Protein AF-A0A964QH75-F1 (afdb_monomer_lite)

Radius of gyration: 35.13 Å; chains: 1; bounding box: 47×65×124 Å

pLDDT: mean 84.91, std 12.86, range [45.44, 97.94]

Sequence (244 aa):
MRTILLKIHLYTGLLCSSYLILFGISSLNFNHHFGKAATLKNERQRSLNALPALTDDQRLAEALRDTLGLVGWTLTWETHRSETADSLYFHFAVARPGKEYQVTVQSPKPLRTAPDDQASPPPAPPRKSEARADEKKAPPKETPKIVLPPLREPVHLVQVEETNTGLWPIIGALHGFSGNMPRAGFMRFWAIYTEVCVWVVFFSMVSGVYLWTAKTSERLVGLILLAAGAGGGVLFMLYIWIWG

Structure (mmCIF, N/CA/C/O backbone):
data_AF-A0A964QH75-F1
#
_entry.id   AF-A0A964QH75-F1
#
loop_
_atom_site.group_PDB
_atom_site.id
_atom_site.type_symbol
_atom_site.label_atom_id
_atom_site.label_alt_id
_atom_site.label_comp_id
_atom_site.label_asym_id
_atom_site.label_entity_id
_atom_site.label_seq_id
_atom_site.pdbx_PDB_ins_code
_atom_site.Cartn_x
_atom_site.Cartn_y
_atom_site.Cartn_z
_atom_site.occupancy
_atom_site.B_iso_or_equiv
_atom_site.auth_seq_id
_atom_site.auth_comp_id
_atom_site.auth_asym_id
_atom_site.auth_atom_id
_atom_site.pdbx_PDB_model_num
ATOM 1 N N . MET A 1 1 ? -21.027 -17.994 30.155 1.00 71.19 1 MET A N 1
ATOM 2 C CA . MET A 1 1 ? -20.896 -17.009 29.051 1.00 71.19 1 MET A CA 1
ATOM 3 C C . MET A 1 1 ? -19.921 -15.874 29.377 1.00 71.19 1 MET A C 1
ATOM 5 O O . MET A 1 1 ? -18.999 -15.664 28.600 1.00 71.19 1 MET A O 1
ATOM 9 N N . ARG A 1 2 ? -20.032 -15.202 30.535 1.00 78.50 2 ARG A N 1
ATOM 10 C CA . ARG A 1 2 ? -19.155 -14.073 30.927 1.00 78.50 2 ARG A CA 1
ATOM 11 C C . ARG A 1 2 ? -17.644 -14.371 30.862 1.00 78.50 2 ARG A C 1
ATOM 13 O O . ARG A 1 2 ? -16.894 -13.577 30.310 1.00 78.50 2 ARG A O 1
ATOM 20 N N . THR A 1 3 ? -17.203 -15.535 31.342 1.00 87.50 3 THR A N 1
ATOM 21 C CA . THR A 1 3 ? -15.782 -15.939 31.319 1.00 87.50 3 THR A CA 1
ATOM 22 C C . THR A 1 3 ? -15.241 -16.163 29.905 1.00 87.50 3 THR A C 1
ATOM 24 O O . THR A 1 3 ? -14.076 -15.892 29.642 1.00 87.50 3 THR A O 1
ATOM 27 N N . ILE A 1 4 ? -16.083 -16.645 28.987 1.00 90.06 4 ILE A N 1
ATOM 28 C CA . ILE A 1 4 ? -15.696 -16.887 27.590 1.00 90.06 4 ILE A CA 1
ATOM 29 C C . ILE A 1 4 ? -15.517 -15.550 26.870 1.00 90.06 4 ILE A C 1
ATOM 31 O O . ILE A 1 4 ? -14.481 -15.339 26.252 1.00 90.06 4 ILE A O 1
ATOM 35 N N . LEU A 1 5 ? -16.470 -14.625 27.024 1.00 81.75 5 LEU A N 1
ATOM 36 C CA . LEU A 1 5 ? -16.370 -13.279 26.450 1.00 81.75 5 LEU A CA 1
ATOM 37 C C . LEU A 1 5 ? -15.125 -12.535 26.943 1.00 81.75 5 LEU A C 1
ATOM 39 O O . LEU A 1 5 ? -14.441 -11.903 26.147 1.00 81.75 5 LEU A O 1
ATOM 43 N N . LEU A 1 6 ? -14.792 -12.665 28.231 1.00 84.00 6 LEU A N 1
ATOM 44 C CA . LEU A 1 6 ? -13.595 -12.046 28.803 1.00 84.00 6 LEU A CA 1
ATOM 45 C C . LEU A 1 6 ? -12.302 -12.625 28.207 1.00 84.00 6 LEU A C 1
ATOM 47 O O . LEU A 1 6 ? -11.395 -11.873 27.864 1.00 84.00 6 LEU A O 1
ATOM 51 N N . LYS A 1 7 ? -12.228 -13.953 28.042 1.00 89.94 7 LYS A N 1
ATOM 52 C CA . LYS A 1 7 ? -11.085 -14.613 27.394 1.00 89.94 7 LYS A CA 1
ATOM 53 C C . LYS A 1 7 ? -10.946 -14.190 25.935 1.00 89.94 7 LYS A C 1
ATOM 55 O O . LYS A 1 7 ? -9.843 -13.859 25.520 1.00 89.94 7 LYS A O 1
ATOM 60 N N . ILE A 1 8 ? -12.051 -14.170 25.186 1.00 89.62 8 ILE A N 1
ATOM 61 C CA . ILE A 1 8 ? -12.059 -13.707 23.793 1.00 89.62 8 ILE A CA 1
ATOM 62 C C . ILE A 1 8 ? -11.521 -12.280 23.740 1.00 89.62 8 ILE A C 1
ATOM 64 O O . ILE A 1 8 ? -10.509 -12.064 23.091 1.00 89.62 8 ILE A O 1
ATOM 68 N N . HIS A 1 9 ? -12.108 -11.351 24.500 1.00 85.94 9 HIS A N 1
ATOM 69 C CA . HIS A 1 9 ? -11.696 -9.948 24.517 1.00 85.94 9 HIS A CA 1
ATOM 70 C C . HIS A 1 9 ? -10.209 -9.768 24.857 1.00 85.94 9 HIS A C 1
ATOM 72 O O . HIS A 1 9 ? -9.516 -9.000 24.196 1.00 85.94 9 HIS A O 1
ATOM 78 N N . LEU A 1 10 ? -9.695 -10.507 25.848 1.00 89.19 10 LEU A N 1
ATOM 79 C CA . LEU A 1 10 ? -8.290 -10.431 26.249 1.00 89.19 10 LEU A CA 1
ATOM 80 C C . LEU A 1 10 ? -7.352 -10.927 25.143 1.00 89.19 10 LEU A C 1
ATOM 82 O O . LEU A 1 10 ? -6.396 -10.234 24.800 1.00 89.19 10 LEU A O 1
ATOM 86 N N . TYR A 1 11 ? -7.618 -12.099 24.561 1.00 93.25 11 TYR A N 1
ATOM 87 C CA . TYR A 1 11 ? -6.742 -12.658 23.528 1.00 93.25 11 TYR A CA 1
ATOM 88 C C . TYR A 1 11 ? -6.846 -11.899 22.203 1.00 93.25 11 TYR A C 1
ATOM 90 O O . TYR A 1 11 ? -5.823 -11.640 21.571 1.00 93.25 11 TYR A O 1
ATOM 98 N N . THR A 1 12 ? -8.049 -11.490 21.793 1.00 89.69 12 THR A N 1
ATOM 99 C CA . THR A 1 12 ? -8.232 -10.704 20.567 1.00 89.69 12 THR A CA 1
ATOM 100 C C . THR A 1 12 ? -7.691 -9.284 20.731 1.00 89.69 12 THR A C 1
ATOM 102 O O . THR A 1 12 ? -7.097 -8.750 19.798 1.00 89.69 12 THR A O 1
ATOM 105 N N . GLY A 1 13 ? -7.819 -8.692 21.923 1.00 87.69 13 GLY A N 1
ATOM 106 C CA . GLY A 1 13 ? -7.208 -7.406 22.259 1.00 87.69 13 GLY A CA 1
ATOM 107 C C . GLY A 1 13 ? -5.680 -7.464 22.247 1.00 87.69 13 GLY A C 1
ATOM 108 O O . GLY A 1 13 ? -5.042 -6.570 21.697 1.00 87.69 13 GLY A O 1
ATOM 109 N N . LEU A 1 14 ? -5.083 -8.540 22.775 1.00 91.19 14 LEU A N 1
ATOM 110 C CA . LEU A 1 14 ? -3.632 -8.741 22.738 1.00 91.19 14 LEU A CA 1
ATOM 111 C C . LEU A 1 14 ? -3.109 -8.980 21.315 1.00 91.19 14 LEU A C 1
ATOM 113 O O . LEU A 1 14 ? -2.044 -8.483 20.966 1.00 91.19 14 LEU A O 1
ATOM 117 N N . LEU A 1 15 ? -3.860 -9.693 20.472 1.00 89.81 15 LEU A N 1
ATOM 118 C CA . LEU A 1 15 ? -3.537 -9.803 19.048 1.00 89.81 15 LEU A CA 1
ATOM 119 C C . LEU A 1 15 ? -3.557 -8.413 18.384 1.00 89.81 15 LEU A C 1
ATOM 121 O O . LEU A 1 15 ? -2.575 -8.013 17.757 1.00 89.81 15 LEU A O 1
ATOM 125 N N . CYS A 1 16 ? -4.633 -7.645 18.591 1.00 91.50 16 CYS A N 1
ATOM 126 C CA . CYS A 1 16 ? -4.791 -6.306 18.018 1.00 91.50 16 CYS A CA 1
ATOM 127 C C . CYS A 1 16 ? -3.794 -5.274 18.538 1.00 91.50 16 CYS A C 1
ATOM 129 O O . CYS A 1 16 ? -3.491 -4.325 17.820 1.00 91.50 16 CYS A O 1
ATOM 131 N N . SER A 1 17 ? -3.265 -5.417 19.754 1.00 90.31 17 SER A N 1
ATOM 132 C CA . SER A 1 17 ? -2.304 -4.445 20.284 1.00 90.31 17 SER A CA 1
ATOM 133 C C . SER A 1 17 ? -1.035 -4.390 19.430 1.00 90.31 17 SER A C 1
ATOM 135 O O . SER A 1 17 ? -0.545 -3.301 19.138 1.00 90.31 17 SER A O 1
ATOM 137 N N . SER A 1 18 ? -0.559 -5.538 18.934 1.00 91.00 18 SER A N 1
ATOM 138 C CA . SER A 1 18 ? 0.580 -5.593 18.011 1.00 91.00 18 SER A CA 1
ATOM 139 C C . SER A 1 18 ? 0.292 -4.860 16.695 1.00 91.00 18 SER A C 1
ATOM 141 O O . SER A 1 18 ? 1.141 -4.117 16.205 1.00 91.00 18 SER A O 1
ATOM 143 N N . TYR A 1 19 ? -0.929 -4.997 16.165 1.00 90.81 19 TYR A N 1
ATOM 144 C CA . TYR A 1 19 ? -1.387 -4.243 15.001 1.00 90.81 19 TYR A CA 1
ATOM 145 C C . TYR A 1 19 ? -1.406 -2.738 15.281 1.00 90.81 19 TYR A C 1
ATOM 147 O O . TYR A 1 19 ? -0.830 -1.980 14.510 1.00 90.81 19 TYR A O 1
ATOM 155 N N . LEU A 1 20 ? -1.999 -2.298 16.395 1.00 90.69 20 LEU A N 1
ATOM 156 C CA . LEU A 1 20 ? -2.088 -0.876 16.743 1.00 90.69 20 LEU A CA 1
ATOM 157 C C . LEU A 1 20 ? -0.710 -0.238 16.949 1.00 90.69 20 LEU A C 1
ATOM 159 O O . LEU A 1 20 ? -0.514 0.911 16.564 1.00 90.69 20 LEU A O 1
ATOM 163 N N . ILE A 1 21 ? 0.258 -0.976 17.500 1.00 91.38 21 ILE A N 1
ATOM 164 C CA . ILE A 1 21 ? 1.645 -0.510 17.624 1.00 91.38 21 ILE A CA 1
ATOM 165 C C . ILE A 1 21 ? 2.272 -0.327 16.239 1.00 91.38 21 ILE A C 1
ATOM 167 O O . ILE A 1 21 ? 2.804 0.744 15.951 1.00 91.38 21 ILE A O 1
ATOM 171 N N . LEU A 1 22 ? 2.188 -1.338 15.366 1.00 89.69 22 LEU A N 1
ATOM 172 C CA . LEU A 1 22 ? 2.735 -1.252 14.007 1.00 89.69 22 LEU A CA 1
ATOM 173 C C . LEU A 1 22 ? 2.066 -0.135 13.201 1.00 89.69 22 LEU A C 1
ATOM 175 O O . LEU A 1 22 ? 2.759 0.660 12.570 1.00 89.69 22 LEU A O 1
ATOM 179 N N . PHE A 1 23 ? 0.739 -0.042 13.275 1.00 89.88 23 PHE A N 1
ATOM 180 C CA . PHE A 1 23 ? -0.046 0.994 12.619 1.00 89.88 23 PHE A CA 1
ATOM 181 C C . PHE A 1 23 ? 0.289 2.386 13.166 1.00 89.88 23 PHE A C 1
ATOM 183 O O . PHE A 1 23 ? 0.429 3.338 12.400 1.00 89.88 23 PHE A O 1
ATOM 190 N N . GLY A 1 24 ? 0.477 2.522 14.481 1.00 90.19 24 GLY A N 1
ATOM 191 C CA . GLY A 1 24 ? 0.899 3.767 15.122 1.00 90.19 24 GLY A CA 1
ATOM 192 C C . GLY A 1 24 ? 2.284 4.211 14.654 1.00 90.19 24 GLY A C 1
ATOM 193 O O . GLY A 1 24 ? 2.448 5.350 14.224 1.00 90.19 24 GLY A O 1
ATOM 194 N N . ILE A 1 25 ? 3.261 3.300 14.634 1.00 91.06 25 ILE A N 1
ATOM 195 C CA . ILE A 1 25 ? 4.607 3.574 14.106 1.00 91.06 25 ILE A CA 1
ATOM 196 C C . ILE A 1 25 ? 4.536 3.960 12.625 1.00 91.06 25 ILE A C 1
ATOM 198 O O . ILE A 1 25 ? 5.175 4.931 12.218 1.00 91.06 25 ILE A O 1
ATOM 202 N N . SER A 1 26 ? 3.737 3.254 11.817 1.00 89.94 26 SER A N 1
ATOM 203 C CA . SER A 1 26 ? 3.571 3.599 10.404 1.00 89.94 26 SER A CA 1
ATOM 204 C C . SER A 1 26 ? 2.906 4.957 10.207 1.00 89.94 26 SER A C 1
ATOM 206 O O . SER A 1 26 ? 3.343 5.710 9.344 1.00 89.94 26 SER A O 1
ATOM 208 N N . SER A 1 27 ? 1.915 5.300 11.038 1.00 88.50 27 SER A N 1
ATOM 209 C CA . SER A 1 27 ? 1.237 6.604 11.019 1.00 88.50 27 SER A CA 1
ATOM 210 C C . SER A 1 27 ? 2.214 7.727 11.355 1.00 88.50 27 SER A C 1
ATOM 212 O O . SER A 1 27 ? 2.268 8.742 10.666 1.00 88.50 27 SER A O 1
ATOM 214 N N . LEU A 1 28 ? 3.026 7.538 12.399 1.00 89.50 28 LEU A N 1
ATOM 215 C CA . LEU A 1 28 ? 4.048 8.505 12.789 1.00 89.50 28 LEU A CA 1
ATOM 216 C C . LEU A 1 28 ? 5.080 8.678 11.676 1.00 89.50 28 LEU A C 1
ATOM 218 O O . LEU A 1 28 ? 5.411 9.804 11.327 1.00 89.50 28 LEU A O 1
ATOM 222 N N . ASN A 1 29 ? 5.542 7.583 11.070 1.00 87.94 29 ASN A N 1
ATOM 223 C CA . ASN A 1 29 ? 6.478 7.652 9.954 1.00 87.94 29 ASN A CA 1
ATOM 224 C C . ASN A 1 29 ? 5.880 8.339 8.720 1.00 87.94 29 ASN A C 1
ATOM 226 O O . ASN A 1 29 ? 6.583 9.069 8.028 1.00 87.94 29 ASN A O 1
ATOM 230 N N . PHE A 1 30 ? 4.594 8.114 8.450 1.00 83.50 30 PHE A N 1
ATOM 231 C CA . PHE A 1 30 ? 3.880 8.754 7.350 1.00 83.50 30 PHE A CA 1
ATOM 232 C C . PHE A 1 30 ? 3.810 10.278 7.526 1.00 83.50 30 PHE A C 1
ATOM 234 O O . PHE A 1 30 ? 3.993 11.002 6.556 1.00 83.50 30 PHE A O 1
ATOM 241 N N . ASN A 1 31 ? 3.615 10.759 8.759 1.00 84.94 31 ASN A N 1
ATOM 242 C CA . ASN A 1 31 ? 3.500 12.192 9.055 1.00 84.94 31 ASN A CA 1
ATOM 243 C C . ASN A 1 31 ? 4.846 12.891 9.313 1.00 84.94 31 ASN A C 1
ATOM 245 O O . ASN A 1 31 ? 4.977 14.083 9.052 1.00 84.94 31 ASN A O 1
ATOM 249 N N . HIS A 1 32 ? 5.843 12.179 9.842 1.00 85.19 32 HIS A N 1
ATOM 250 C CA . HIS A 1 32 ? 7.107 12.775 10.295 1.00 85.19 32 HIS A CA 1
ATOM 251 C C . HIS A 1 32 ? 8.340 12.346 9.489 1.00 85.19 32 HIS A C 1
ATOM 253 O O . HIS A 1 32 ? 9.434 12.809 9.796 1.00 85.19 32 HIS A O 1
ATOM 259 N N . HIS A 1 33 ? 8.179 11.491 8.471 1.00 83.25 33 HIS A N 1
ATOM 260 C CA . HIS A 1 33 ? 9.238 11.001 7.577 1.00 83.25 33 HIS A CA 1
ATOM 261 C C . HIS A 1 33 ? 10.528 10.611 8.318 1.00 83.25 33 HIS A C 1
ATOM 263 O O . HIS A 1 33 ? 11.554 11.292 8.234 1.00 83.25 33 HIS A O 1
ATOM 269 N N . PHE A 1 34 ? 10.493 9.501 9.060 1.00 83.62 34 PHE A N 1
ATOM 270 C CA . PHE A 1 34 ? 11.683 9.040 9.765 1.00 83.62 34 PHE A CA 1
ATOM 271 C C . PHE A 1 34 ? 12.718 8.477 8.789 1.00 83.62 34 PHE A C 1
ATOM 273 O O . PHE A 1 34 ? 12.418 7.643 7.938 1.00 83.62 34 PHE A O 1
ATOM 280 N N . GLY A 1 35 ? 13.971 8.900 8.974 1.00 78.31 35 GLY A N 1
ATOM 281 C CA . GLY A 1 35 ? 15.119 8.398 8.225 1.00 78.31 35 GLY A CA 1
ATOM 282 C C . GLY A 1 35 ? 15.148 8.809 6.749 1.00 78.31 35 GLY A C 1
ATOM 283 O O . GLY A 1 35 ? 14.167 9.242 6.156 1.00 78.31 35 GLY A O 1
ATOM 284 N N . LYS A 1 36 ? 16.324 8.668 6.132 1.00 72.44 36 LYS A N 1
ATOM 285 C CA . LYS A 1 36 ? 16.490 8.808 4.681 1.00 72.44 36 LYS A CA 1
ATOM 286 C C . LYS A 1 36 ? 16.500 7.421 4.052 1.00 72.44 36 LYS A C 1
ATOM 288 O O . LYS A 1 36 ? 17.110 6.500 4.596 1.00 72.44 36 LYS A O 1
ATOM 293 N N . ALA A 1 37 ? 15.836 7.277 2.910 1.00 70.69 37 ALA A N 1
ATOM 294 C CA . ALA A 1 37 ? 15.957 6.093 2.074 1.00 70.69 37 ALA A CA 1
ATOM 295 C C . ALA A 1 37 ? 17.424 5.934 1.645 1.00 70.69 37 ALA A C 1
ATOM 297 O O . ALA A 1 37 ? 17.994 6.833 1.029 1.00 70.69 37 ALA A O 1
ATOM 298 N N . ALA A 1 38 ? 18.052 4.812 1.996 1.00 72.69 38 ALA A N 1
ATOM 299 C CA . ALA A 1 38 ? 19.338 4.454 1.417 1.00 72.69 38 ALA A CA 1
ATOM 300 C C . ALA A 1 38 ? 19.076 3.931 0.004 1.00 72.69 38 ALA A C 1
ATOM 302 O O . ALA A 1 38 ? 18.545 2.833 -0.155 1.00 72.69 38 ALA A O 1
ATOM 303 N N . THR A 1 39 ? 19.415 4.734 -1.001 1.00 80.25 39 THR A N 1
ATOM 304 C CA . THR A 1 39 ? 19.212 4.394 -2.410 1.00 80.25 39 THR A CA 1
ATOM 305 C C . THR A 1 39 ? 20.325 3.463 -2.875 1.00 80.25 39 THR A C 1
ATOM 307 O O . THR A 1 39 ? 21.444 3.907 -3.127 1.00 80.25 39 THR A O 1
ATOM 310 N N . LEU A 1 40 ? 20.029 2.168 -2.992 1.00 86.50 40 LEU A N 1
ATOM 311 C CA . LEU A 1 40 ? 20.942 1.199 -3.606 1.00 86.50 40 LEU A CA 1
ATOM 312 C C . LEU A 1 40 ? 20.412 0.801 -4.979 1.00 86.50 40 LEU A C 1
ATOM 314 O O . LEU A 1 40 ? 19.359 0.164 -5.067 1.00 86.50 40 LEU A O 1
ATOM 318 N N . LYS A 1 41 ? 21.157 1.167 -6.025 1.00 89.94 41 LYS A N 1
ATOM 319 C CA . LYS A 1 41 ? 20.854 0.842 -7.421 1.00 89.94 41 LYS A CA 1
ATOM 320 C C . LYS A 1 41 ? 21.546 -0.453 -7.831 1.00 89.94 41 LYS A C 1
ATOM 322 O O . LYS A 1 41 ? 22.742 -0.609 -7.607 1.00 89.94 41 LYS A O 1
ATOM 327 N N . ASN A 1 42 ? 20.796 -1.364 -8.436 1.00 91.25 42 ASN A N 1
ATOM 328 C CA . ASN A 1 42 ? 21.298 -2.596 -9.029 1.00 91.25 42 ASN A CA 1
ATOM 329 C C . ASN A 1 42 ? 20.761 -2.710 -10.448 1.00 91.25 42 ASN A C 1
ATOM 331 O O . ASN A 1 42 ? 19.554 -2.677 -10.657 1.00 91.25 42 ASN A O 1
ATOM 335 N N . GLU A 1 43 ? 21.644 -2.898 -11.416 1.00 91.31 43 GLU A N 1
ATOM 336 C CA . GLU A 1 43 ? 21.253 -3.030 -12.813 1.00 91.31 43 GLU A CA 1
ATOM 337 C C . GLU A 1 43 ? 21.330 -4.493 -13.254 1.00 91.31 43 GLU A C 1
ATOM 339 O O . GLU A 1 43 ? 22.294 -5.203 -12.955 1.00 91.31 43 GLU A O 1
ATOM 344 N N . ARG A 1 44 ? 20.303 -4.970 -13.961 1.00 92.56 44 ARG A N 1
ATOM 345 C CA . ARG A 1 44 ? 20.259 -6.325 -14.507 1.00 92.56 44 ARG A CA 1
ATOM 346 C C . ARG A 1 44 ? 19.690 -6.324 -15.917 1.00 92.56 44 ARG A C 1
ATOM 348 O O . ARG A 1 44 ? 18.564 -5.896 -16.141 1.00 92.56 44 ARG A O 1
ATOM 355 N N . GLN A 1 45 ? 20.416 -6.937 -16.842 1.00 91.25 45 GLN A N 1
ATOM 356 C CA . GLN A 1 45 ? 19.937 -7.183 -18.199 1.00 91.25 45 GLN A CA 1
ATOM 357 C C . GLN A 1 45 ? 19.344 -8.596 -18.328 1.00 91.25 45 GLN A C 1
ATOM 359 O O . GLN A 1 45 ? 19.829 -9.555 -17.717 1.00 91.25 45 GLN A O 1
ATOM 364 N N . ARG A 1 46 ? 18.274 -8.736 -19.112 1.00 89.25 46 ARG A N 1
ATOM 365 C CA . ARG A 1 46 ? 17.658 -10.008 -19.506 1.00 89.25 46 ARG A CA 1
ATOM 366 C C . ARG A 1 46 ? 17.292 -9.966 -20.985 1.00 89.25 46 ARG A C 1
ATOM 368 O O . ARG A 1 46 ? 16.848 -8.941 -21.488 1.00 89.25 46 ARG A O 1
ATOM 375 N N . SER A 1 47 ? 17.448 -11.088 -21.673 1.00 87.31 47 SER A N 1
ATOM 376 C CA . SER A 1 47 ? 16.898 -11.273 -23.013 1.00 87.31 47 SER A CA 1
ATOM 377 C C . SER A 1 47 ? 15.489 -11.854 -22.925 1.00 87.31 47 SER A C 1
ATOM 379 O O . SER A 1 47 ? 15.224 -12.736 -22.103 1.00 87.31 47 SER A O 1
ATOM 381 N N . LEU A 1 48 ? 14.585 -11.364 -23.771 1.00 87.19 48 LEU A N 1
ATOM 382 C CA . LEU A 1 48 ? 13.272 -11.967 -23.986 1.00 87.19 48 LEU A CA 1
ATOM 383 C C . LEU A 1 48 ? 13.204 -12.540 -25.401 1.00 87.19 48 LEU A C 1
ATOM 385 O O . LEU A 1 48 ? 13.612 -11.886 -26.361 1.00 87.19 48 LEU A O 1
ATOM 389 N N . ASN A 1 49 ? 12.671 -13.759 -25.512 1.00 83.88 49 ASN A N 1
ATOM 390 C CA . ASN A 1 49 ? 12.511 -14.447 -26.796 1.00 83.88 49 ASN A CA 1
ATOM 391 C C . ASN A 1 49 ? 11.369 -13.849 -27.628 1.00 83.88 49 ASN A C 1
ATOM 393 O O . ASN A 1 49 ? 11.437 -13.858 -28.846 1.00 83.88 49 ASN A O 1
ATOM 397 N N . ALA A 1 50 ? 10.334 -13.319 -26.972 1.00 84.06 50 ALA A N 1
ATOM 398 C CA . ALA A 1 50 ? 9.202 -12.691 -27.635 1.00 84.06 50 ALA A CA 1
ATOM 399 C C . ALA A 1 50 ? 8.621 -11.575 -26.762 1.00 84.06 50 ALA A C 1
ATOM 401 O O . ALA A 1 50 ? 8.563 -11.704 -25.534 1.00 84.06 50 ALA A O 1
ATOM 402 N N . LEU A 1 51 ? 8.165 -10.498 -27.403 1.00 84.69 51 LEU A N 1
ATOM 403 C CA . LEU A 1 51 ? 7.353 -9.463 -26.767 1.00 84.69 51 LEU A CA 1
ATOM 404 C C . LEU A 1 51 ? 5.860 -9.739 -26.995 1.00 84.69 51 LEU A C 1
ATOM 406 O O . LEU A 1 51 ? 5.473 -10.125 -28.100 1.00 84.69 51 LEU A O 1
ATOM 410 N N . PRO A 1 52 ? 4.996 -9.515 -25.988 1.00 87.56 52 PRO A N 1
ATOM 411 C CA . PRO A 1 52 ? 3.554 -9.550 -26.187 1.00 87.56 52 PRO A CA 1
ATOM 412 C C . PRO A 1 52 ? 3.134 -8.543 -27.267 1.00 87.56 52 PRO A C 1
ATOM 414 O O . PRO A 1 52 ? 3.465 -7.361 -27.181 1.00 87.56 52 PRO A O 1
ATOM 417 N N . ALA A 1 53 ? 2.375 -8.992 -28.268 1.00 85.19 53 ALA A N 1
ATOM 418 C CA . ALA A 1 53 ? 1.852 -8.138 -29.335 1.00 85.19 53 ALA A CA 1
ATOM 419 C C . ALA A 1 53 ? 0.625 -7.333 -28.854 1.00 85.19 53 ALA A C 1
ATOM 421 O O . ALA A 1 53 ? -0.496 -7.549 -29.310 1.00 85.19 53 ALA A O 1
ATOM 422 N N . LEU A 1 54 ? 0.832 -6.439 -27.883 1.00 88.38 54 LEU A N 1
ATOM 423 C CA . LEU A 1 54 ? -0.209 -5.595 -27.293 1.00 88.38 54 LEU A CA 1
ATOM 424 C C . LEU A 1 54 ? -0.060 -4.141 -27.761 1.00 88.38 54 LEU A C 1
ATOM 426 O O . LEU A 1 54 ? 1.012 -3.536 -27.672 1.00 88.38 54 LEU A O 1
ATOM 430 N N . THR A 1 55 ? -1.158 -3.569 -28.255 1.00 88.00 55 THR A N 1
ATOM 431 C CA . THR A 1 55 ? -1.224 -2.159 -28.667 1.00 88.00 55 THR A CA 1
ATOM 432 C C . THR A 1 55 ? -1.333 -1.211 -27.477 1.00 88.00 55 THR A C 1
ATOM 434 O O . THR A 1 55 ? -0.800 -0.111 -27.541 1.00 88.00 55 THR A O 1
ATOM 437 N N . ASP A 1 56 ? -1.984 -1.642 -26.397 1.00 95.06 56 ASP A N 1
ATOM 438 C CA . ASP A 1 56 ? -2.120 -0.876 -25.158 1.00 95.06 56 ASP A CA 1
ATOM 439 C C . ASP A 1 56 ? -0.828 -0.950 -24.329 1.00 95.06 56 ASP A C 1
ATOM 441 O O . ASP A 1 56 ? -0.424 -2.024 -23.873 1.00 95.06 56 ASP A O 1
ATOM 445 N N . ASP A 1 57 ? -0.190 0.206 -24.139 1.00 95.38 57 ASP A N 1
ATOM 446 C CA . ASP A 1 57 ? 1.050 0.375 -23.379 1.00 95.38 57 ASP A CA 1
ATOM 447 C C . ASP A 1 57 ? 0.930 -0.098 -21.936 1.00 95.38 57 ASP A C 1
ATOM 449 O O . ASP A 1 57 ? 1.834 -0.759 -21.424 1.00 95.38 57 ASP A O 1
ATOM 453 N N . GLN A 1 58 ? -0.203 0.173 -21.292 1.00 95.94 58 GLN A N 1
ATOM 454 C CA . GLN A 1 58 ? -0.404 -0.194 -19.898 1.00 95.94 58 GLN A CA 1
ATOM 455 C C . GLN A 1 58 ? -0.497 -1.717 -19.749 1.00 95.94 58 GLN A C 1
ATOM 457 O O . GLN A 1 58 ? 0.135 -2.315 -18.876 1.00 95.94 58 GLN A O 1
ATOM 462 N N . ARG A 1 59 ? -1.228 -2.376 -20.653 1.00 95.88 59 ARG A N 1
ATOM 463 C CA . ARG A 1 59 ? -1.321 -3.844 -20.691 1.00 95.88 59 ARG A CA 1
ATOM 464 C C . ARG A 1 59 ? 0.006 -4.493 -21.066 1.00 95.88 59 ARG A C 1
ATOM 466 O O . ARG A 1 59 ? 0.334 -5.548 -20.524 1.00 95.88 59 ARG A O 1
ATOM 473 N N . LEU A 1 60 ? 0.777 -3.871 -21.960 1.00 95.62 60 LEU A N 1
ATOM 474 C CA . LEU A 1 60 ? 2.123 -4.323 -22.298 1.00 95.62 60 LEU A CA 1
ATOM 475 C C . LEU A 1 60 ? 3.063 -4.230 -21.087 1.00 95.62 60 LEU A C 1
ATOM 477 O O . LEU A 1 60 ? 3.754 -5.204 -20.790 1.00 95.62 60 LEU A O 1
ATOM 481 N N . ALA A 1 61 ? 3.055 -3.112 -20.356 1.00 96.81 61 ALA A N 1
ATOM 482 C CA . ALA A 1 61 ? 3.840 -2.927 -19.136 1.00 96.81 61 ALA A CA 1
ATOM 483 C C . ALA A 1 61 ? 3.479 -3.965 -18.059 1.00 96.81 61 ALA A C 1
ATOM 485 O O . ALA A 1 61 ? 4.367 -4.579 -17.465 1.00 96.81 61 ALA A O 1
ATOM 486 N N . GLU A 1 62 ? 2.186 -4.226 -17.840 1.00 96.12 62 GLU A N 1
ATOM 487 C CA . GLU A 1 62 ?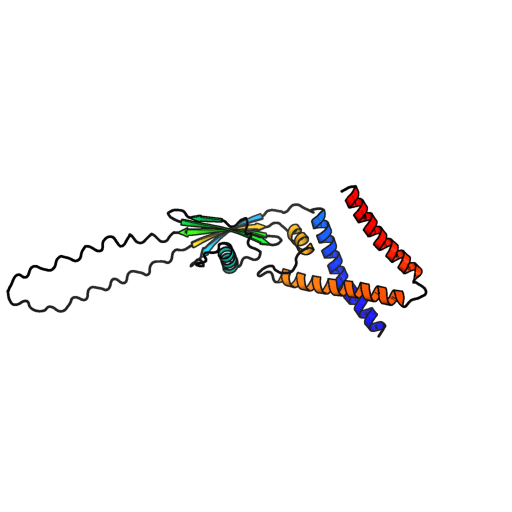 1.712 -5.261 -16.910 1.00 96.12 62 GLU A CA 1
ATOM 488 C C . GLU A 1 62 ? 2.185 -6.663 -17.322 1.00 96.12 62 GLU A C 1
ATOM 490 O O . GLU A 1 62 ? 2.713 -7.408 -16.493 1.00 96.12 62 GLU A O 1
ATOM 495 N N . ALA A 1 63 ? 2.060 -7.008 -18.607 1.00 95.50 63 ALA A N 1
ATOM 496 C CA . ALA A 1 63 ? 2.502 -8.296 -19.135 1.00 95.50 63 ALA A CA 1
ATOM 497 C C . ALA A 1 63 ? 4.026 -8.473 -19.030 1.00 95.50 63 ALA A C 1
ATOM 499 O O . ALA A 1 63 ? 4.503 -9.550 -18.662 1.00 95.50 63 ALA A O 1
ATOM 500 N N . LEU A 1 64 ? 4.803 -7.420 -19.306 1.00 95.44 64 LEU A N 1
ATOM 501 C CA . LEU A 1 64 ? 6.258 -7.431 -19.162 1.00 95.44 64 LEU A CA 1
ATOM 502 C C . LEU A 1 64 ? 6.681 -7.529 -17.697 1.00 95.44 64 LEU A C 1
ATOM 504 O O . LEU A 1 64 ? 7.538 -8.352 -17.380 1.00 95.44 64 LEU A O 1
ATOM 508 N N . ARG A 1 65 ? 6.048 -6.774 -16.789 1.00 96.12 65 ARG A N 1
ATOM 509 C CA . ARG A 1 65 ? 6.239 -6.919 -15.337 1.00 96.12 65 ARG A CA 1
ATOM 510 C C . ARG A 1 65 ? 6.045 -8.375 -14.918 1.00 96.12 65 ARG A C 1
ATOM 512 O O . ARG A 1 65 ? 6.908 -8.939 -14.242 1.00 96.12 65 ARG A O 1
ATOM 519 N N . ASP A 1 66 ? 4.937 -8.983 -15.334 1.00 95.31 66 ASP A N 1
ATOM 520 C CA . ASP A 1 66 ? 4.582 -10.346 -14.940 1.00 95.31 66 ASP A CA 1
ATOM 521 C C . ASP A 1 66 ? 5.534 -11.388 -15.539 1.00 95.31 66 ASP A C 1
ATOM 523 O O . ASP A 1 66 ? 5.954 -12.305 -14.829 1.00 95.31 66 ASP A O 1
ATOM 527 N N . THR A 1 67 ? 5.950 -11.203 -16.796 1.00 94.31 67 THR A N 1
ATOM 528 C CA . THR A 1 67 ? 6.934 -12.055 -17.490 1.00 94.31 67 THR A CA 1
ATOM 529 C C . THR A 1 67 ? 8.315 -11.971 -16.838 1.00 94.31 67 THR A C 1
ATOM 531 O O . THR A 1 67 ? 8.997 -12.980 -16.665 1.00 94.31 67 THR A O 1
ATOM 534 N N . LEU A 1 68 ? 8.730 -10.775 -16.417 1.00 94.62 68 LEU A N 1
ATOM 535 C CA . LEU A 1 68 ? 9.996 -10.556 -15.717 1.00 94.62 68 LEU A CA 1
ATOM 536 C C . LEU A 1 68 ? 9.955 -11.039 -14.256 1.00 94.62 68 LEU A C 1
ATOM 538 O O . LEU A 1 68 ? 11.010 -11.164 -13.621 1.00 94.62 68 LEU A O 1
ATOM 542 N N . GLY A 1 69 ? 8.763 -11.350 -13.734 1.00 94.81 69 GLY A N 1
ATOM 543 C CA . GLY A 1 69 ? 8.540 -11.748 -12.347 1.00 94.81 69 GLY A CA 1
ATOM 544 C C . GLY A 1 69 ? 8.679 -10.587 -11.361 1.00 94.81 69 GLY A C 1
ATOM 545 O O . GLY A 1 69 ? 8.990 -10.816 -10.191 1.00 94.81 69 GLY A O 1
ATOM 546 N N . LEU A 1 70 ? 8.488 -9.352 -11.827 1.00 95.44 70 LEU A N 1
ATOM 547 C CA . LEU A 1 70 ? 8.528 -8.158 -10.991 1.00 95.44 70 LEU A CA 1
ATOM 548 C C . LEU A 1 70 ? 7.242 -8.059 -10.157 1.00 95.44 70 LEU A C 1
ATOM 550 O O . LEU A 1 70 ? 6.169 -8.509 -10.557 1.00 95.44 70 LEU A O 1
ATOM 554 N N . VAL A 1 71 ? 7.359 -7.479 -8.965 1.00 95.44 71 VAL A N 1
ATOM 555 C CA . VAL A 1 71 ? 6.251 -7.296 -8.018 1.00 95.44 71 VAL A CA 1
ATOM 556 C C . VAL A 1 71 ? 5.993 -5.804 -7.885 1.00 95.44 71 VAL A C 1
ATOM 558 O O . VAL A 1 71 ? 6.943 -5.052 -7.678 1.00 95.44 71 VAL A O 1
ATOM 561 N N . GLY A 1 72 ? 4.731 -5.386 -7.954 1.00 94.50 72 GLY A N 1
ATOM 562 C CA . GLY A 1 72 ? 4.349 -3.983 -7.802 1.00 94.50 72 GLY A CA 1
ATOM 563 C C . GLY A 1 72 ? 3.369 -3.497 -8.862 1.00 94.50 72 GLY A C 1
ATOM 564 O O . GLY A 1 72 ? 2.852 -4.272 -9.676 1.00 94.50 72 GLY A O 1
ATOM 565 N N . TRP A 1 73 ? 3.112 -2.196 -8.837 1.00 95.25 73 TRP A N 1
ATOM 566 C CA . TRP A 1 73 ? 2.263 -1.524 -9.813 1.00 95.25 73 TRP A CA 1
ATOM 567 C C . TRP A 1 73 ? 3.109 -0.870 -10.881 1.00 95.25 73 TRP A C 1
ATOM 569 O O . TRP A 1 73 ? 4.122 -0.252 -10.577 1.00 95.25 73 TRP A O 1
ATOM 579 N N . THR A 1 74 ? 2.670 -0.991 -12.120 1.00 96.56 74 THR A N 1
ATOM 580 C CA . THR A 1 74 ? 3.195 -0.195 -13.226 1.00 96.56 74 THR A CA 1
ATOM 581 C C . THR A 1 74 ? 2.732 1.250 -13.064 1.00 96.56 74 THR A C 1
ATOM 583 O O . THR A 1 74 ? 1.544 1.479 -12.818 1.00 96.56 74 THR A O 1
ATOM 586 N N . LEU A 1 75 ? 3.639 2.211 -13.204 1.00 95.94 75 LEU A N 1
ATOM 587 C CA . LEU A 1 75 ? 3.307 3.630 -13.129 1.00 95.94 75 LEU A CA 1
ATOM 588 C C . LEU A 1 75 ? 2.923 4.129 -14.523 1.00 95.94 75 LEU A C 1
ATOM 590 O O . LEU A 1 75 ? 3.773 4.267 -15.404 1.00 95.94 75 LEU A O 1
ATOM 594 N N . THR A 1 76 ? 1.636 4.400 -14.730 1.00 95.00 76 THR A N 1
ATOM 595 C CA . THR A 1 76 ? 1.107 4.833 -16.036 1.00 95.00 76 THR A CA 1
ATOM 596 C C . THR A 1 76 ? 1.758 6.125 -16.528 1.00 95.00 76 THR A C 1
ATOM 598 O O . THR A 1 76 ? 1.968 6.284 -17.724 1.00 95.00 76 THR A O 1
ATOM 601 N N . TRP A 1 77 ? 2.122 7.030 -15.616 1.00 95.44 77 TRP A N 1
ATOM 602 C CA . TRP A 1 77 ? 2.769 8.306 -15.938 1.00 95.44 77 TRP A CA 1
ATOM 603 C C . TRP A 1 77 ? 4.270 8.201 -16.251 1.00 95.44 77 TRP A C 1
ATOM 605 O O . TRP A 1 77 ? 4.831 9.174 -16.740 1.00 95.44 77 TRP A O 1
ATOM 615 N N . GLU A 1 78 ? 4.911 7.054 -16.004 1.00 95.88 78 GLU A N 1
ATOM 616 C CA . GLU A 1 78 ? 6.308 6.780 -16.406 1.00 95.88 78 GLU A CA 1
ATOM 617 C C . GLU A 1 78 ? 6.380 5.788 -17.575 1.00 95.88 78 GLU A C 1
ATOM 619 O O . GLU A 1 78 ? 7.438 5.241 -17.882 1.00 95.88 78 GLU A O 1
ATOM 624 N N . THR A 1 79 ? 5.247 5.515 -18.226 1.00 97.19 79 THR A N 1
ATOM 625 C CA . THR A 1 79 ? 5.188 4.609 -19.373 1.00 97.19 79 THR A CA 1
ATOM 626 C C . THR A 1 79 ? 5.329 5.399 -20.669 1.00 97.19 79 THR A C 1
ATOM 628 O O . THR A 1 79 ? 4.507 6.261 -20.981 1.00 97.19 79 THR A O 1
ATOM 631 N N . HIS A 1 80 ? 6.369 5.095 -21.443 1.00 95.94 80 HIS A N 1
ATOM 632 C CA . HIS A 1 80 ? 6.683 5.784 -22.689 1.00 95.94 80 HIS A CA 1
ATOM 633 C C . HIS A 1 80 ? 7.098 4.797 -23.778 1.00 95.94 80 HIS A C 1
ATOM 635 O O . HIS A 1 80 ? 8.003 3.979 -23.597 1.00 95.94 80 HIS A O 1
ATOM 641 N N . ARG A 1 81 ? 6.475 4.924 -24.951 1.00 95.06 81 ARG A N 1
ATOM 642 C CA . ARG A 1 81 ? 6.850 4.209 -26.171 1.00 95.06 81 ARG A CA 1
ATOM 643 C C . ARG A 1 81 ? 7.425 5.203 -27.175 1.00 95.06 81 ARG A C 1
ATOM 645 O O . ARG A 1 81 ? 6.811 6.227 -27.456 1.00 95.06 81 ARG A O 1
ATOM 652 N N . SER A 1 82 ? 8.594 4.895 -27.722 1.00 93.69 82 SER A N 1
ATOM 653 C CA . SER A 1 82 ? 9.215 5.650 -28.806 1.00 93.69 82 SER A CA 1
ATOM 654 C C . SER A 1 82 ? 9.636 4.690 -29.907 1.00 93.69 82 SER A C 1
ATOM 656 O O . SER A 1 82 ? 10.216 3.638 -29.645 1.00 93.69 82 SER A O 1
ATOM 658 N N . GLU A 1 83 ? 9.324 5.033 -31.148 1.00 91.44 83 GLU A N 1
ATOM 659 C CA . GLU A 1 83 ? 9.678 4.226 -32.305 1.00 91.44 83 GLU A CA 1
ATOM 660 C C . GLU A 1 83 ? 10.675 4.996 -33.169 1.00 91.44 83 GLU A C 1
ATOM 662 O O . GLU A 1 83 ? 10.437 6.134 -33.570 1.00 91.44 83 GLU A O 1
ATOM 667 N N . THR A 1 84 ? 11.809 4.363 -33.446 1.00 86.94 84 THR A N 1
ATOM 668 C CA . THR A 1 84 ? 12.815 4.849 -34.394 1.00 86.94 84 THR A CA 1
ATOM 669 C C . THR A 1 84 ? 12.759 4.010 -35.668 1.00 86.94 84 THR A C 1
ATOM 671 O O . THR A 1 84 ? 12.089 2.976 -35.715 1.00 86.94 84 THR A O 1
ATOM 674 N N . ALA A 1 85 ? 13.462 4.437 -36.721 1.00 84.81 85 ALA A N 1
ATOM 675 C CA . ALA A 1 85 ? 13.510 3.692 -37.981 1.00 84.81 85 ALA A CA 1
ATOM 676 C C . ALA A 1 85 ? 13.948 2.225 -37.786 1.00 84.81 85 ALA A C 1
ATOM 678 O O . ALA A 1 85 ? 13.391 1.336 -38.432 1.00 84.81 85 ALA A O 1
ATOM 679 N N . ASP A 1 86 ? 14.862 1.984 -36.841 1.00 85.12 86 ASP A N 1
ATOM 680 C CA . ASP A 1 86 ? 15.537 0.695 -36.664 1.00 85.12 86 ASP A CA 1
ATOM 681 C C . ASP A 1 86 ? 15.123 -0.057 -35.389 1.00 85.12 86 ASP A C 1
ATOM 683 O O . ASP A 1 86 ? 15.363 -1.261 -35.266 1.00 85.12 86 ASP A O 1
ATOM 687 N N . SER A 1 87 ? 14.495 0.618 -34.421 1.00 87.00 87 SER A N 1
ATOM 688 C CA . SER A 1 87 ? 14.160 0.008 -33.130 1.00 87.00 87 SER A CA 1
ATOM 689 C C . SER A 1 87 ? 12.912 0.587 -32.471 1.00 87.00 87 SER A C 1
ATOM 691 O O . SER A 1 87 ? 12.615 1.779 -32.575 1.00 87.00 87 SER A O 1
ATOM 693 N N . LEU A 1 88 ? 12.205 -0.275 -31.745 1.00 89.94 88 LEU A N 1
ATOM 694 C CA . LEU A 1 88 ? 11.159 0.102 -30.805 1.00 89.94 88 LEU A CA 1
ATOM 695 C C . LEU A 1 88 ? 11.770 0.201 -29.403 1.00 89.94 88 LEU A C 1
ATOM 697 O O . LEU A 1 88 ? 12.317 -0.778 -28.889 1.00 89.94 88 LEU A O 1
ATOM 701 N N . TYR A 1 89 ? 11.641 1.377 -28.795 1.00 93.50 89 TYR A N 1
ATOM 702 C CA . TYR A 1 89 ? 11.998 1.661 -27.413 1.00 93.50 89 TYR A CA 1
ATOM 703 C C . TYR A 1 89 ? 10.726 1.717 -26.565 1.00 93.50 89 TYR A C 1
ATOM 705 O O . TYR A 1 89 ? 9.816 2.500 -26.841 1.00 93.50 89 TYR A O 1
ATOM 713 N N . PHE A 1 90 ? 10.659 0.900 -25.521 1.00 96.19 90 PHE A N 1
ATOM 714 C CA . PHE A 1 90 ? 9.552 0.914 -24.572 1.00 96.19 90 PHE A CA 1
ATOM 715 C C . PHE A 1 90 ? 10.091 0.984 -23.149 1.00 96.19 90 PHE A C 1
ATOM 717 O O . PHE A 1 90 ? 10.895 0.147 -22.745 1.00 96.19 90 PHE A O 1
ATOM 724 N N . HIS A 1 91 ? 9.657 1.988 -22.399 1.00 97.25 91 HIS A N 1
ATOM 725 C CA . HIS A 1 91 ? 10.086 2.242 -21.034 1.00 97.25 91 HIS A CA 1
ATOM 726 C C . HIS A 1 91 ? 8.880 2.311 -20.104 1.00 97.25 91 HIS A C 1
ATOM 728 O O . HIS A 1 91 ? 7.855 2.883 -20.471 1.00 97.25 91 HIS A O 1
ATOM 734 N N . PHE A 1 92 ? 9.002 1.725 -18.917 1.00 97.94 92 PHE A N 1
ATOM 735 C CA . PHE A 1 92 ? 8.004 1.835 -17.860 1.00 97.94 92 PHE A CA 1
ATOM 736 C C . PHE A 1 92 ? 8.632 1.604 -16.486 1.00 97.94 92 PHE A C 1
ATOM 738 O O . PHE A 1 92 ? 9.606 0.857 -16.348 1.00 97.94 92 PHE A O 1
ATOM 745 N N . ALA A 1 93 ? 8.010 2.175 -15.457 1.00 97.75 93 ALA A N 1
ATOM 746 C CA . ALA A 1 93 ? 8.399 1.951 -14.074 1.00 97.75 93 ALA A CA 1
ATOM 747 C C . ALA A 1 93 ? 7.448 0.991 -13.356 1.00 97.75 93 ALA A C 1
ATOM 749 O O . ALA A 1 93 ? 6.242 0.959 -13.619 1.00 97.75 93 ALA A O 1
ATOM 750 N N . VAL A 1 94 ? 7.984 0.225 -12.406 1.00 97.06 94 VAL A N 1
ATOM 751 C CA . VAL A 1 94 ? 7.213 -0.599 -11.469 1.00 97.06 94 VAL A CA 1
ATOM 752 C C . VAL A 1 94 ? 7.569 -0.195 -10.045 1.00 97.06 94 VAL A C 1
ATOM 754 O O . VAL A 1 94 ? 8.720 -0.313 -9.638 1.00 97.06 94 VAL A O 1
ATOM 757 N N . ALA A 1 95 ? 6.582 0.217 -9.257 1.00 94.94 95 ALA A N 1
ATOM 758 C CA . ALA A 1 95 ? 6.781 0.618 -7.870 1.00 94.94 95 ALA A CA 1
ATOM 759 C C . ALA A 1 95 ? 6.190 -0.398 -6.888 1.00 94.94 95 ALA A C 1
ATOM 761 O O . ALA A 1 95 ? 5.085 -0.923 -7.070 1.00 94.94 95 ALA A O 1
ATOM 762 N N . ARG A 1 96 ? 6.916 -0.640 -5.796 1.00 93.94 96 ARG A N 1
ATOM 763 C CA . ARG A 1 96 ? 6.423 -1.327 -4.601 1.00 93.94 96 ARG A CA 1
ATOM 764 C C . ARG A 1 96 ? 7.092 -0.755 -3.347 1.00 93.94 96 ARG A C 1
ATOM 766 O O . ARG A 1 96 ? 8.181 -0.195 -3.420 1.00 93.94 96 ARG A O 1
ATOM 773 N N . PRO A 1 97 ? 6.510 -0.949 -2.157 1.00 91.06 97 PRO A N 1
ATOM 774 C CA . PRO A 1 97 ? 7.164 -0.551 -0.924 1.00 91.06 97 PRO A CA 1
ATOM 775 C C . PRO A 1 97 ? 8.551 -1.192 -0.808 1.00 91.06 97 PRO A C 1
ATOM 777 O O . PRO A 1 97 ? 8.696 -2.417 -0.909 1.00 91.06 97 PRO A O 1
ATOM 780 N N . GLY A 1 98 ? 9.560 -0.343 -0.622 1.00 90.81 98 GLY 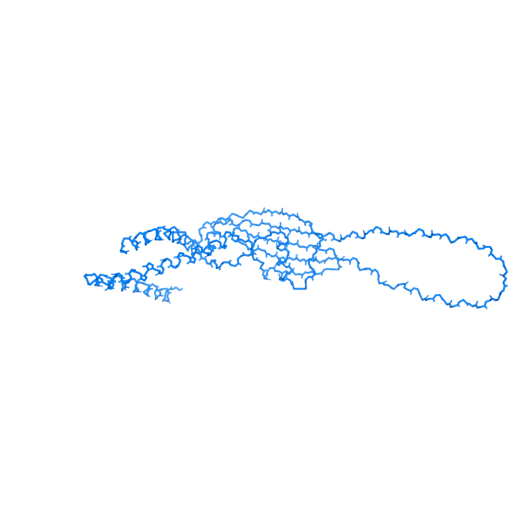A N 1
ATOM 781 C CA . GLY A 1 98 ? 10.960 -0.733 -0.471 1.00 90.81 98 GLY A CA 1
ATOM 782 C C . GLY A 1 98 ? 11.755 -0.864 -1.773 1.00 90.81 98 GLY A C 1
ATOM 783 O O . GLY A 1 98 ? 12.980 -0.962 -1.684 1.00 90.81 98 GLY A O 1
ATOM 784 N N . LYS A 1 99 ? 11.109 -0.893 -2.953 1.00 93.69 99 LYS A N 1
ATOM 785 C CA . LYS A 1 99 ? 11.785 -1.067 -4.251 1.00 93.69 99 LYS A CA 1
ATOM 786 C C . LYS A 1 99 ? 11.054 -0.396 -5.411 1.00 93.69 99 LYS A C 1
ATOM 788 O O . LYS A 1 99 ? 9.846 -0.553 -5.566 1.00 93.69 99 LYS A O 1
ATOM 793 N N . GLU A 1 100 ? 11.817 0.209 -6.301 1.00 95.44 100 GLU A N 1
ATOM 794 C CA . GLU A 1 100 ? 11.355 0.698 -7.597 1.00 95.44 100 GLU A CA 1
ATOM 795 C C . GLU A 1 100 ? 12.154 0.022 -8.706 1.00 95.44 100 GLU A C 1
ATOM 797 O O . GLU A 1 100 ? 13.338 -0.274 -8.540 1.00 95.44 100 GLU A O 1
ATOM 802 N N . TYR A 1 101 ? 11.502 -0.252 -9.827 1.00 96.69 101 TYR A N 1
ATOM 803 C CA . TYR A 1 101 ? 12.121 -0.831 -11.008 1.00 96.69 101 TYR A CA 1
ATOM 804 C C . TYR A 1 101 ? 11.920 0.114 -12.180 1.00 96.69 101 TYR A C 1
ATOM 806 O O . TYR A 1 101 ? 10.785 0.490 -12.455 1.00 96.69 101 TYR A O 1
ATOM 814 N N . GLN A 1 102 ? 12.990 0.434 -12.891 1.00 97.62 102 GLN A N 1
ATOM 815 C CA . GLN A 1 102 ? 12.939 1.092 -14.188 1.00 97.62 102 GLN A CA 1
ATOM 816 C C . GLN A 1 102 ? 13.230 0.041 -15.256 1.00 97.62 102 GLN A C 1
ATOM 818 O O . GLN A 1 102 ? 14.274 -0.614 -15.225 1.00 97.62 102 GLN A O 1
ATOM 823 N N . VAL A 1 103 ? 12.276 -0.187 -16.157 1.00 97.31 103 VAL A N 1
ATOM 824 C CA . VAL A 1 103 ? 12.366 -1.227 -17.183 1.00 97.31 103 VAL A CA 1
ATOM 825 C C . VAL A 1 103 ? 12.441 -0.574 -18.547 1.00 97.31 103 VAL A C 1
ATOM 827 O O . VAL A 1 103 ? 11.565 0.195 -18.928 1.00 97.31 103 VAL A O 1
ATOM 830 N N . THR A 1 104 ? 13.469 -0.938 -19.302 1.00 97.06 104 THR A N 1
ATOM 831 C CA . THR A 1 104 ? 13.698 -0.457 -20.659 1.00 97.06 104 THR A CA 1
ATOM 832 C C . THR A 1 104 ? 13.814 -1.644 -21.599 1.00 97.06 104 THR A C 1
ATOM 834 O O . THR A 1 104 ? 14.644 -2.531 -21.410 1.00 97.06 104 THR A O 1
ATOM 837 N N . VAL A 1 105 ? 12.975 -1.664 -22.626 1.00 95.44 105 VAL A N 1
ATOM 838 C CA . VAL A 1 105 ? 12.929 -2.691 -23.662 1.00 95.44 105 VAL A CA 1
ATOM 839 C C . VAL A 1 105 ? 13.374 -2.073 -24.974 1.00 95.44 105 VAL A C 1
ATOM 841 O O . VAL A 1 105 ? 12.796 -1.091 -25.436 1.00 95.44 105 VAL A O 1
ATOM 844 N N . GLN A 1 106 ? 14.381 -2.684 -25.588 1.00 93.31 106 GLN A N 1
ATOM 845 C CA . GLN A 1 106 ? 14.823 -2.364 -26.937 1.00 93.31 106 GLN A CA 1
ATOM 846 C C . GLN A 1 106 ? 14.544 -3.567 -27.833 1.00 93.31 106 GLN A C 1
ATOM 848 O O . GLN A 1 106 ? 15.110 -4.651 -27.655 1.00 93.31 106 GLN A O 1
ATOM 853 N N . SER A 1 107 ? 13.642 -3.378 -28.793 1.00 88.06 107 SER A N 1
ATOM 854 C CA . SER A 1 107 ? 13.356 -4.364 -29.827 1.00 88.06 107 SER A CA 1
ATOM 855 C C . SER A 1 107 ? 13.920 -3.886 -31.157 1.00 88.06 107 SER A C 1
ATOM 857 O O . SER A 1 107 ? 13.558 -2.789 -31.587 1.00 88.06 107 SER A O 1
ATOM 859 N N . PRO A 1 108 ? 14.716 -4.703 -31.865 1.00 85.12 108 PRO A N 1
ATOM 860 C CA . PRO A 1 108 ? 14.990 -4.448 -33.270 1.00 85.12 108 PRO A CA 1
ATOM 861 C C . PRO A 1 108 ? 13.657 -4.413 -34.017 1.00 85.12 108 PRO A C 1
ATOM 863 O O . PRO A 1 108 ? 12.795 -5.272 -33.790 1.00 85.12 108 PRO A O 1
ATOM 866 N N . LYS A 1 109 ? 13.461 -3.429 -34.891 1.00 79.00 109 LYS A N 1
ATOM 867 C CA . LYS A 1 109 ? 12.357 -3.500 -35.843 1.00 79.00 109 LYS A CA 1
ATOM 868 C C . LYS A 1 109 ? 12.699 -4.633 -36.815 1.00 79.00 109 LYS A C 1
ATOM 870 O O . LYS A 1 109 ? 13.845 -4.686 -37.271 1.00 79.00 109 LYS A O 1
ATOM 875 N N . PRO A 1 110 ? 11.784 -5.577 -37.109 1.00 67.38 110 PRO A N 1
ATOM 876 C CA . PRO A 1 110 ? 12.054 -6.565 -38.142 1.00 67.38 110 PRO A CA 1
ATOM 877 C C . PRO A 1 110 ? 12.446 -5.800 -39.404 1.00 67.38 110 PRO A C 1
ATOM 879 O O . PRO A 1 110 ? 11.711 -4.892 -39.807 1.00 67.38 110 PRO A O 1
ATOM 882 N N . LEU A 1 111 ? 13.629 -6.109 -39.959 1.00 57.56 111 LEU A N 1
ATOM 883 C CA . LEU A 1 111 ? 14.081 -5.548 -41.230 1.00 57.56 111 LEU A CA 1
ATOM 884 C C . LEU A 1 111 ? 12.893 -5.652 -42.170 1.00 57.56 111 LEU A C 1
ATOM 886 O O . LEU A 1 111 ? 12.431 -6.763 -42.432 1.00 57.56 111 LEU A O 1
ATOM 890 N N . ARG A 1 112 ? 12.360 -4.496 -42.586 1.00 52.72 112 ARG A N 1
ATOM 891 C CA . ARG A 1 112 ? 11.288 -4.417 -43.572 1.00 52.72 112 ARG A CA 1
ATOM 892 C C . ARG A 1 112 ? 11.766 -5.310 -44.703 1.00 52.72 112 ARG A C 1
ATOM 894 O O . ARG A 1 112 ? 12.776 -4.983 -45.328 1.00 52.72 112 ARG A O 1
ATOM 901 N N . THR A 1 113 ? 11.141 -6.477 -44.871 1.00 51.94 113 THR A N 1
ATOM 902 C CA . THR A 1 113 ? 11.436 -7.339 -46.010 1.00 51.94 113 THR A CA 1
ATOM 903 C C . THR A 1 113 ? 11.349 -6.410 -47.199 1.00 51.94 113 THR A C 1
ATOM 905 O O . THR A 1 113 ? 10.375 -5.650 -47.290 1.00 51.94 113 THR A O 1
ATOM 908 N N . ALA A 1 114 ? 12.436 -6.340 -47.976 1.00 50.25 114 ALA A N 1
ATOM 909 C CA . ALA A 1 114 ? 12.512 -5.457 -49.127 1.00 50.25 114 ALA A CA 1
ATOM 910 C C . ALA A 1 114 ? 11.162 -5.533 -49.851 1.00 50.25 114 ALA A C 1
ATOM 912 O O . ALA A 1 114 ? 10.628 -6.644 -49.947 1.00 50.25 114 ALA A O 1
ATOM 913 N N . PRO A 1 115 ? 10.556 -4.390 -50.228 1.00 53.56 115 PRO A N 1
ATOM 914 C CA . PRO A 1 115 ? 9.273 -4.420 -50.911 1.00 53.56 115 PRO A CA 1
ATOM 915 C C . PRO A 1 115 ? 9.358 -5.476 -52.010 1.00 53.56 115 PRO A C 1
ATOM 917 O O . PRO A 1 115 ? 10.378 -5.544 -52.698 1.00 53.56 115 PRO A O 1
ATOM 920 N N . ASP A 1 116 ? 8.313 -6.290 -52.164 1.00 52.66 116 ASP A N 1
ATOM 921 C CA . ASP A 1 116 ? 8.144 -7.278 -53.245 1.00 52.66 116 ASP A CA 1
ATOM 922 C C . ASP A 1 116 ? 8.163 -6.634 -54.662 1.00 52.66 116 ASP A C 1
ATOM 924 O O . ASP A 1 116 ? 7.718 -7.217 -55.650 1.00 52.66 116 ASP A O 1
ATOM 928 N N . ASP A 1 117 ? 8.741 -5.439 -54.800 1.00 51.28 117 ASP A N 1
ATOM 929 C CA . ASP A 1 117 ? 9.102 -4.730 -56.020 1.00 51.28 117 ASP A CA 1
ATOM 930 C C . ASP A 1 117 ? 10.341 -5.362 -56.669 1.00 51.28 117 ASP A C 1
ATOM 932 O O . ASP A 1 117 ? 11.371 -4.732 -56.908 1.00 51.28 117 ASP A O 1
ATOM 936 N N . GLN A 1 118 ? 10.228 -6.651 -56.964 1.00 51.72 118 GLN A N 1
ATOM 937 C CA . GLN A 1 118 ? 10.753 -7.236 -58.190 1.00 51.72 118 GLN A CA 1
ATOM 938 C C . GLN A 1 118 ? 10.048 -8.567 -58.475 1.00 51.72 118 GLN A C 1
ATOM 940 O O . GLN A 1 118 ? 10.662 -9.550 -58.892 1.00 51.72 118 GLN A O 1
ATOM 945 N N . ALA A 1 119 ? 8.715 -8.590 -58.357 1.00 56.47 119 ALA A N 1
ATOM 946 C CA . ALA A 1 119 ? 7.938 -9.354 -59.322 1.00 56.47 119 ALA A CA 1
ATOM 947 C C . ALA A 1 119 ? 8.276 -8.784 -60.710 1.00 56.47 119 ALA A C 1
ATOM 949 O O . ALA A 1 119 ? 7.648 -7.844 -61.193 1.00 56.47 119 ALA A O 1
ATOM 950 N N . SER A 1 120 ? 9.350 -9.305 -61.314 1.00 58.97 120 SER A N 1
ATOM 951 C CA . SER A 1 120 ? 9.652 -9.075 -62.721 1.00 58.97 120 SER A CA 1
ATOM 952 C C . SER A 1 120 ? 8.349 -9.286 -63.488 1.00 58.97 120 SER A C 1
ATOM 954 O O . SER A 1 120 ? 7.669 -10.285 -63.218 1.00 58.97 120 SER A O 1
ATOM 956 N N . PRO A 1 121 ? 7.961 -8.369 -64.392 1.00 68.19 121 PRO A N 1
ATOM 957 C CA . PRO A 1 121 ? 6.791 -8.598 -65.220 1.00 68.19 121 PRO A CA 1
ATOM 958 C C . PRO A 1 121 ? 6.915 -10.000 -65.828 1.00 68.19 121 PRO A C 1
ATOM 960 O O . PRO A 1 121 ? 8.026 -10.375 -66.228 1.00 68.19 121 PRO A O 1
ATOM 963 N N . PRO A 1 122 ? 5.834 -10.804 -65.836 1.00 69.50 122 PRO A N 1
ATOM 964 C CA . PRO A 1 122 ? 5.893 -12.154 -66.370 1.00 69.50 122 PRO A CA 1
ATOM 965 C C . PRO A 1 122 ? 6.557 -12.094 -67.750 1.00 69.50 122 PRO A C 1
ATOM 967 O O . PRO A 1 122 ? 6.194 -11.219 -68.547 1.00 69.50 122 PRO A O 1
ATOM 970 N N . PRO A 1 123 ? 7.564 -12.945 -68.023 1.00 69.00 123 PRO A N 1
ATOM 971 C CA . PRO A 1 123 ? 8.256 -12.922 -69.300 1.00 69.00 123 PRO A CA 1
ATOM 972 C C . PRO A 1 123 ? 7.213 -13.003 -70.411 1.00 69.00 123 PRO A C 1
ATOM 974 O O . PRO A 1 123 ? 6.286 -13.816 -70.344 1.00 69.00 123 PRO A O 1
ATOM 977 N N . ALA A 1 124 ? 7.338 -12.109 -71.395 1.00 72.06 124 ALA A N 1
ATOM 978 C CA . ALA A 1 124 ? 6.419 -12.044 -72.520 1.00 72.06 124 ALA A CA 1
ATOM 979 C C . ALA A 1 124 ? 6.217 -13.453 -73.109 1.00 72.06 124 ALA A C 1
ATOM 981 O O . ALA A 1 124 ? 7.190 -14.209 -73.214 1.00 72.06 124 ALA A O 1
ATOM 982 N N . PRO A 1 125 ? 4.976 -13.828 -73.476 1.00 70.00 125 PRO A N 1
ATOM 983 C CA . PRO A 1 125 ? 4.689 -15.164 -73.971 1.00 70.00 125 PRO A CA 1
ATOM 984 C C . PRO A 1 125 ? 5.622 -15.494 -75.145 1.00 70.00 125 PRO A C 1
ATOM 986 O O . PRO A 1 125 ? 5.799 -14.656 -76.037 1.00 70.00 125 PRO A O 1
ATOM 989 N N . PRO A 1 126 ? 6.239 -16.690 -75.160 1.00 61.28 126 PRO A N 1
ATOM 990 C CA . PRO A 1 126 ? 7.185 -17.057 -76.197 1.00 61.28 126 PRO A CA 1
ATOM 991 C C . PRO A 1 126 ? 6.504 -16.984 -77.563 1.00 61.28 126 PRO A C 1
ATOM 993 O O . PRO A 1 126 ? 5.445 -17.572 -77.801 1.00 61.28 126 PRO A O 1
ATOM 996 N N . ARG A 1 127 ? 7.128 -16.228 -78.469 1.00 61.50 127 ARG A N 1
ATOM 997 C CA . ARG A 1 127 ? 6.741 -16.148 -79.875 1.00 61.50 127 ARG A CA 1
ATOM 998 C C . ARG A 1 127 ? 6.819 -17.566 -80.443 1.00 61.50 127 ARG A C 1
ATOM 1000 O O . ARG A 1 127 ? 7.889 -18.164 -80.439 1.00 61.50 127 ARG A O 1
ATOM 1007 N N . LYS A 1 128 ? 5.680 -18.106 -80.888 1.00 59.03 128 LYS A N 1
ATOM 1008 C CA . LYS A 1 128 ? 5.600 -19.409 -81.559 1.00 59.03 128 LYS A CA 1
ATOM 1009 C C . LYS A 1 128 ? 6.543 -19.405 -82.768 1.00 59.03 128 LYS A C 1
ATOM 1011 O O . LYS A 1 128 ? 6.223 -18.797 -83.784 1.00 59.03 128 LYS A O 1
ATOM 1016 N N . SER A 1 129 ? 7.688 -20.065 -82.643 1.00 56.81 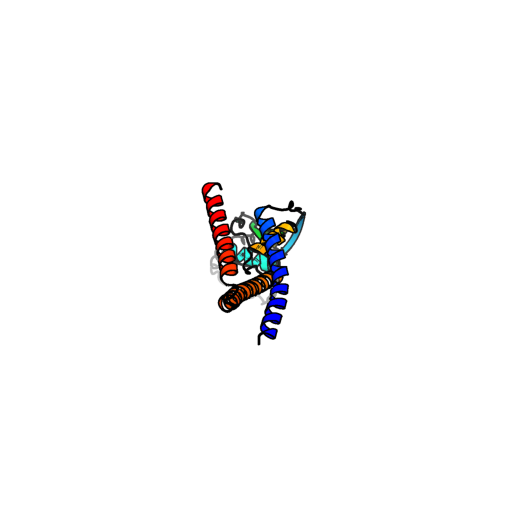129 SER A N 1
ATOM 1017 C CA . SER A 1 129 ? 8.497 -20.521 -83.769 1.00 56.81 129 SER A CA 1
ATOM 1018 C C . SER A 1 129 ? 8.428 -22.040 -83.812 1.00 56.81 129 SER A C 1
ATOM 1020 O O . SER A 1 129 ? 8.703 -22.722 -82.824 1.00 56.81 129 SER A O 1
ATOM 1022 N N . GLU A 1 130 ? 7.996 -22.535 -84.958 1.00 54.19 130 GLU A N 1
ATOM 1023 C CA . GLU A 1 130 ? 7.788 -23.934 -85.280 1.00 54.19 130 GLU A CA 1
ATOM 1024 C C . GLU A 1 130 ? 9.091 -24.756 -85.292 1.00 54.19 130 GLU A C 1
ATOM 1026 O O . GLU A 1 130 ? 10.136 -24.297 -85.742 1.00 54.19 130 GLU A O 1
ATOM 1031 N N . ALA A 1 131 ? 8.943 -26.008 -84.846 1.00 53.25 131 ALA A N 1
ATOM 1032 C CA . ALA A 1 131 ? 9.571 -27.237 -85.343 1.00 53.25 131 ALA A CA 1
ATOM 1033 C C . ALA A 1 131 ? 11.111 -27.399 -85.363 1.00 53.25 131 ALA A C 1
ATOM 1035 O O . ALA A 1 131 ? 11.794 -26.991 -86.298 1.00 53.25 131 ALA A O 1
ATOM 1036 N N . ARG A 1 132 ? 11.613 -28.229 -84.431 1.00 45.44 132 ARG A N 1
ATOM 1037 C CA . ARG A 1 132 ? 12.523 -29.381 -84.673 1.00 45.44 132 ARG A CA 1
ATOM 1038 C C . ARG A 1 132 ? 12.707 -30.141 -83.348 1.00 45.44 132 ARG A C 1
ATOM 1040 O O . ARG A 1 132 ? 13.064 -29.534 -82.352 1.00 45.44 132 ARG A O 1
ATOM 1047 N N . ALA A 1 133 ? 12.167 -31.352 -83.224 1.00 56.50 133 ALA A N 1
ATOM 1048 C CA . ALA A 1 133 ? 12.802 -32.642 -83.528 1.00 56.50 133 ALA A CA 1
ATOM 1049 C C . ALA A 1 133 ? 13.859 -33.064 -82.484 1.00 56.50 133 ALA A C 1
ATOM 1051 O O . ALA A 1 133 ? 14.938 -32.488 -82.417 1.00 56.50 133 ALA A O 1
ATOM 1052 N N . ASP A 1 134 ? 13.484 -34.104 -81.731 1.00 60.81 134 ASP A N 1
ATOM 1053 C CA . ASP A 1 134 ? 14.307 -35.055 -80.975 1.00 60.81 134 ASP A CA 1
ATOM 1054 C C . ASP A 1 134 ? 15.299 -34.516 -79.935 1.00 60.81 134 ASP A C 1
ATOM 1056 O O . ASP A 1 134 ? 16.501 -34.430 -80.174 1.00 60.81 134 ASP A O 1
ATOM 1060 N N . GLU A 1 135 ? 14.814 -34.319 -78.702 1.00 53.00 135 GLU A N 1
ATOM 1061 C CA . GLU A 1 135 ? 15.680 -34.216 -77.525 1.00 53.00 135 GLU A CA 1
ATOM 1062 C C . GLU A 1 135 ? 15.291 -35.250 -76.454 1.00 53.00 135 GLU A C 1
ATOM 1064 O O . GLU A 1 135 ? 14.186 -35.273 -75.905 1.00 53.00 135 GLU A O 1
ATOM 1069 N N . LYS A 1 136 ? 16.231 -36.167 -76.203 1.00 57.50 136 LYS A N 1
ATOM 1070 C CA . LYS A 1 136 ? 16.174 -37.244 -75.209 1.00 57.50 136 LYS A CA 1
ATOM 1071 C C . LYS A 1 136 ? 15.906 -36.677 -73.811 1.00 57.50 136 LYS A C 1
ATOM 1073 O O . LYS A 1 136 ? 16.718 -35.948 -73.252 1.00 57.50 136 LYS A O 1
ATOM 1078 N N . LYS A 1 137 ? 14.788 -37.102 -73.223 1.00 52.00 137 LYS A N 1
ATOM 1079 C CA . LYS A 1 137 ? 14.323 -36.761 -71.873 1.00 52.00 137 LYS A CA 1
ATOM 1080 C C . LYS A 1 137 ? 15.309 -37.259 -70.803 1.00 52.00 137 LYS A C 1
ATOM 1082 O O . LYS A 1 137 ? 15.279 -38.428 -70.424 1.00 52.00 137 LYS A O 1
ATOM 1087 N N . ALA A 1 138 ? 16.188 -36.380 -70.325 1.00 63.34 138 ALA A N 1
ATOM 1088 C CA . ALA A 1 138 ? 16.971 -36.609 -69.113 1.00 63.34 138 ALA A CA 1
ATOM 1089 C C . ALA A 1 138 ? 16.056 -36.530 -67.869 1.00 63.34 138 ALA A C 1
ATOM 1091 O O . ALA A 1 138 ? 15.090 -35.760 -67.876 1.00 63.34 138 ALA A O 1
ATOM 1092 N N . PRO A 1 139 ? 16.319 -37.316 -66.808 1.00 64.69 139 PRO A N 1
ATOM 1093 C CA . PRO A 1 139 ? 15.541 -37.249 -65.575 1.00 64.69 139 PRO A CA 1
ATOM 1094 C C . PRO A 1 139 ? 15.644 -35.848 -64.947 1.00 64.69 139 PRO A C 1
ATOM 1096 O O . PRO A 1 139 ? 16.703 -35.217 -65.035 1.00 64.69 139 PRO A O 1
ATOM 1099 N N . PRO A 1 140 ? 14.563 -35.341 -64.324 1.00 58.16 140 PRO A N 1
ATOM 1100 C CA . PRO A 1 140 ? 14.572 -34.032 -63.688 1.00 58.16 140 PRO A CA 1
ATOM 1101 C C . PRO A 1 140 ? 15.646 -34.021 -62.597 1.00 58.16 140 PRO A C 1
ATOM 1103 O O . PRO A 1 140 ? 15.589 -34.805 -61.652 1.00 58.16 140 PRO A O 1
ATOM 1106 N N . LYS A 1 141 ? 16.646 -33.144 -62.740 1.00 60.66 141 LYS A N 1
ATOM 1107 C CA . LYS A 1 141 ? 17.558 -32.813 -61.643 1.00 60.66 141 LYS A CA 1
ATOM 1108 C C . LYS A 1 141 ? 16.701 -32.223 -60.528 1.00 60.66 141 LYS A C 1
ATOM 1110 O O . LYS A 1 141 ? 16.205 -31.110 -60.678 1.00 60.66 141 LYS A O 1
ATOM 1115 N N . GLU A 1 142 ? 16.508 -32.972 -59.445 1.00 62.31 142 GLU A N 1
ATOM 1116 C CA . GLU A 1 142 ? 15.960 -32.441 -58.202 1.00 62.31 142 GLU A CA 1
ATOM 1117 C C . GLU A 1 142 ? 16.847 -31.278 -57.765 1.00 62.31 142 GLU A C 1
ATOM 1119 O O . GLU A 1 142 ? 17.988 -31.456 -57.333 1.00 62.31 142 GLU A O 1
ATOM 1124 N N . THR A 1 143 ? 16.351 -30.059 -57.951 1.00 59.50 143 THR A N 1
ATOM 1125 C CA . THR A 1 143 ? 16.985 -28.865 -57.413 1.00 59.50 143 THR A CA 1
ATOM 1126 C C . THR A 1 143 ? 16.999 -29.032 -55.895 1.00 59.50 143 THR A C 1
ATOM 1128 O O . THR A 1 143 ? 15.925 -29.228 -55.315 1.00 59.50 143 THR A O 1
ATOM 1131 N N . PRO A 1 144 ? 18.167 -28.987 -55.229 1.00 61.06 144 PRO A N 1
ATOM 1132 C CA . PRO A 1 144 ? 18.230 -29.103 -53.783 1.00 61.06 144 PRO A CA 1
ATOM 1133 C C . PRO A 1 144 ? 17.309 -28.050 -53.179 1.00 61.06 144 PRO A C 1
ATOM 1135 O O . PRO A 1 144 ? 17.492 -26.854 -53.413 1.00 61.06 144 PRO A O 1
ATOM 1138 N N . LYS A 1 145 ? 16.287 -28.491 -52.440 1.00 63.84 145 LYS A N 1
ATOM 1139 C CA . LYS A 1 145 ? 15.457 -27.598 -51.635 1.00 63.84 145 LYS A CA 1
ATOM 1140 C C . LYS A 1 145 ? 16.412 -26.948 -50.638 1.00 63.84 145 LYS A C 1
ATOM 1142 O O . LYS A 1 145 ? 16.824 -27.588 -49.674 1.00 63.84 145 LYS A O 1
ATOM 1147 N N . ILE A 1 146 ? 16.828 -25.713 -50.915 1.00 63.84 146 ILE A N 1
ATOM 1148 C CA . ILE A 1 146 ? 17.598 -24.904 -49.976 1.00 63.84 146 ILE A CA 1
ATOM 1149 C C . ILE A 1 146 ? 16.654 -24.666 -48.803 1.00 63.84 146 ILE A C 1
ATOM 1151 O O . ILE A 1 146 ? 15.782 -23.801 -48.848 1.00 63.84 146 ILE A O 1
ATOM 1155 N N . VAL A 1 147 ? 16.769 -25.508 -47.778 1.00 68.06 147 VAL A N 1
ATOM 1156 C CA . VAL A 1 147 ? 16.134 -25.275 -46.489 1.00 68.06 147 VAL A CA 1
ATOM 1157 C C . VAL A 1 147 ? 16.893 -24.101 -45.894 1.00 68.06 147 VAL A C 1
ATOM 1159 O O . VAL A 1 147 ? 17.962 -24.271 -45.311 1.00 68.06 147 VAL A O 1
ATOM 1162 N N . LEU A 1 148 ? 16.389 -22.890 -46.142 1.00 69.69 148 LEU A N 1
ATOM 1163 C CA . LEU A 1 148 ? 16.874 -21.697 -45.466 1.00 69.69 148 LEU A CA 1
ATOM 1164 C C . LEU A 1 148 ? 16.822 -21.984 -43.958 1.00 69.69 148 LEU A C 1
ATOM 1166 O O . LEU A 1 148 ? 15.793 -22.473 -43.477 1.00 69.69 148 LEU A O 1
ATOM 1170 N N . PRO A 1 149 ? 17.916 -21.744 -43.213 1.00 65.12 149 PRO A N 1
ATOM 1171 C CA . PRO A 1 149 ? 17.877 -21.880 -41.768 1.00 65.12 149 PRO A CA 1
ATOM 1172 C C . PRO A 1 149 ? 16.734 -21.007 -41.231 1.00 65.12 149 PRO A C 1
ATOM 1174 O O . PRO A 1 149 ? 16.520 -19.912 -41.764 1.00 65.12 149 PRO A O 1
ATOM 1177 N N . PRO A 1 150 ? 15.980 -21.475 -40.220 1.00 66.50 150 PRO A N 1
ATOM 1178 C CA . PRO A 1 150 ? 14.897 -20.689 -39.650 1.00 66.50 150 PRO A CA 1
ATOM 1179 C C . PRO A 1 150 ? 15.454 -19.323 -39.250 1.00 66.50 150 PRO A C 1
ATOM 1181 O O . PRO A 1 150 ? 16.485 -19.242 -38.575 1.00 66.50 150 PRO A O 1
ATOM 1184 N N . LEU A 1 151 ? 14.804 -18.259 -39.731 1.00 66.31 151 LEU A N 1
ATOM 1185 C CA . LEU A 1 151 ? 15.111 -16.885 -39.345 1.00 66.31 151 LEU A CA 1
ATOM 1186 C C . LEU A 1 151 ? 15.178 -16.847 -37.816 1.00 66.31 151 LEU A C 1
ATOM 1188 O O . LEU A 1 151 ? 14.197 -17.179 -37.152 1.00 66.31 151 LEU A O 1
ATOM 1192 N N . ARG A 1 152 ? 16.351 -16.520 -37.257 1.00 65.69 152 ARG A N 1
ATOM 1193 C CA . ARG A 1 152 ? 16.490 -16.354 -35.807 1.00 65.69 152 ARG A CA 1
ATOM 1194 C C . ARG A 1 152 ? 15.495 -15.283 -35.381 1.00 65.69 152 ARG A C 1
ATOM 1196 O O . ARG A 1 152 ? 15.557 -14.167 -35.895 1.00 65.69 152 ARG A O 1
ATOM 1203 N N . GLU A 1 153 ? 14.591 -15.640 -34.477 1.00 71.56 153 GLU A N 1
ATOM 1204 C CA . GLU A 1 153 ? 13.658 -14.679 -33.901 1.00 71.56 153 GLU A CA 1
ATOM 1205 C C . GLU A 1 153 ? 14.447 -13.508 -33.293 1.00 71.56 153 GLU A C 1
ATOM 1207 O O . GLU A 1 153 ? 15.525 -13.721 -32.718 1.00 71.56 153 GLU A O 1
ATOM 1212 N N . PRO A 1 154 ? 13.971 -12.264 -33.468 1.00 74.00 154 PRO A N 1
ATOM 1213 C CA . PRO A 1 154 ? 14.659 -11.100 -32.939 1.00 74.00 154 PRO A CA 1
ATOM 1214 C C . PRO A 1 154 ? 14.726 -11.204 -31.413 1.00 74.00 154 PRO A C 1
ATOM 1216 O O . PRO A 1 154 ? 13.707 -11.233 -30.732 1.00 74.00 154 PRO A O 1
ATOM 1219 N N . VAL A 1 155 ? 15.940 -11.257 -30.864 1.00 83.94 155 VAL A N 1
ATOM 1220 C CA . VAL A 1 155 ? 16.139 -11.249 -29.413 1.00 83.94 155 VAL A CA 1
ATOM 1221 C C . VAL A 1 155 ? 15.913 -9.830 -28.906 1.00 83.94 155 VAL A C 1
ATOM 1223 O O . VAL A 1 155 ? 16.605 -8.900 -29.320 1.00 83.94 155 VAL A O 1
ATOM 1226 N N . HIS A 1 156 ? 14.963 -9.665 -27.992 1.00 87.56 156 HIS A N 1
ATOM 1227 C CA . HIS A 1 156 ? 14.674 -8.377 -27.374 1.00 87.56 156 HIS A CA 1
ATOM 1228 C C . HIS A 1 156 ? 15.565 -8.185 -26.146 1.00 87.56 156 HIS A C 1
ATOM 1230 O O . HIS A 1 156 ? 15.631 -9.059 -25.274 1.00 87.56 156 HIS A O 1
ATOM 1236 N N . LEU A 1 157 ? 16.250 -7.044 -26.061 1.00 90.75 157 LEU A N 1
ATOM 1237 C CA . LEU A 1 157 ? 17.081 -6.706 -24.908 1.00 90.75 157 LEU A CA 1
ATOM 1238 C C . LEU A 1 157 ? 16.242 -5.930 -23.897 1.00 90.75 157 LEU A C 1
ATOM 1240 O O . LEU A 1 157 ? 15.686 -4.879 -24.215 1.00 90.75 157 LEU A O 1
ATOM 1244 N N . VAL A 1 158 ? 16.160 -6.452 -22.675 1.00 94.50 158 VAL A N 1
ATOM 1245 C CA . VAL A 1 158 ? 15.457 -5.817 -21.561 1.00 94.50 158 VAL A CA 1
ATOM 1246 C C . VAL A 1 158 ? 16.452 -5.469 -20.469 1.00 94.50 158 VAL A C 1
ATOM 1248 O O . VAL A 1 158 ? 17.125 -6.338 -19.916 1.00 94.50 158 VAL A O 1
ATOM 1251 N N . GLN A 1 159 ? 16.533 -4.192 -20.141 1.00 96.19 159 GLN A N 1
ATOM 1252 C CA . GLN A 1 159 ? 17.313 -3.664 -19.035 1.00 96.19 159 GLN A CA 1
ATOM 1253 C C . GLN A 1 159 ? 16.359 -3.371 -17.878 1.00 96.19 159 GLN A C 1
ATOM 1255 O O . GLN A 1 159 ? 15.315 -2.751 -18.067 1.00 96.19 159 GLN A O 1
ATOM 1260 N N . VAL A 1 160 ? 16.692 -3.865 -16.690 1.00 96.81 160 VAL A N 1
ATOM 1261 C CA . VAL A 1 160 ? 15.932 -3.646 -15.461 1.00 96.81 160 VAL A CA 1
ATOM 1262 C C . VAL A 1 160 ? 16.873 -3.019 -14.443 1.00 96.81 160 VAL A C 1
ATOM 1264 O O . VAL A 1 160 ? 17.793 -3.676 -13.957 1.00 96.81 160 VAL A O 1
ATOM 1267 N N . GLU A 1 161 ? 16.641 -1.757 -14.113 1.00 96.56 161 GLU A N 1
ATOM 1268 C CA . GLU A 1 161 ? 17.313 -1.070 -13.013 1.00 96.56 161 GLU A CA 1
ATOM 1269 C C . GLU A 1 161 ? 16.430 -1.173 -11.766 1.00 96.56 161 GLU A C 1
ATOM 1271 O O . GLU A 1 161 ? 15.284 -0.738 -11.760 1.00 96.56 161 GLU A O 1
ATOM 1276 N N . GLU A 1 162 ? 16.944 -1.782 -10.703 1.00 95.44 162 GLU A N 1
ATOM 1277 C CA . GLU A 1 162 ? 16.290 -1.908 -9.405 1.00 95.44 162 GLU A CA 1
ATOM 1278 C C . GLU A 1 162 ? 16.875 -0.884 -8.433 1.00 95.44 162 GLU A C 1
ATOM 1280 O O . GLU A 1 162 ? 18.068 -0.902 -8.133 1.00 95.44 162 GLU A O 1
ATOM 1285 N N . THR A 1 163 ? 16.020 -0.039 -7.872 1.00 94.69 163 THR A N 1
ATOM 1286 C CA . THR A 1 163 ? 16.371 0.914 -6.824 1.00 94.69 163 THR A CA 1
ATOM 1287 C C . THR A 1 163 ? 15.735 0.482 -5.507 1.00 94.69 163 THR A C 1
ATOM 1289 O O . THR A 1 163 ? 14.515 0.452 -5.373 1.00 94.69 163 THR A O 1
ATOM 1292 N N . ASN A 1 164 ? 16.551 0.146 -4.507 1.00 93.31 164 ASN A N 1
ATOM 1293 C CA . ASN A 1 164 ? 16.064 -0.118 -3.153 1.00 93.31 164 ASN A CA 1
ATOM 1294 C C . ASN A 1 164 ? 15.858 1.207 -2.420 1.00 93.31 164 ASN A C 1
ATOM 1296 O O . ASN A 1 164 ? 16.777 2.017 -2.356 1.00 93.31 164 ASN A O 1
ATOM 1300 N N . THR A 1 165 ? 14.679 1.399 -1.832 1.00 90.06 165 THR A N 1
ATOM 1301 C CA . THR A 1 165 ? 14.303 2.626 -1.112 1.00 90.06 165 THR A CA 1
ATOM 1302 C C . THR A 1 165 ? 14.410 2.468 0.414 1.00 90.06 165 THR A C 1
ATOM 1304 O O . THR A 1 165 ? 14.153 3.400 1.173 1.00 90.06 165 THR A O 1
ATOM 1307 N N . GLY A 1 166 ? 14.797 1.283 0.898 1.00 89.81 166 GLY A N 1
ATOM 1308 C CA . GLY A 1 166 ? 14.997 0.991 2.320 1.00 89.81 166 GLY A CA 1
ATOM 1309 C C . GLY A 1 166 ? 13.725 0.602 3.086 1.00 89.81 166 GLY A C 1
ATOM 1310 O O . GLY A 1 166 ? 12.667 0.351 2.510 1.00 89.81 166 GLY A O 1
ATOM 1311 N N . LEU A 1 167 ? 13.848 0.515 4.416 1.00 90.25 167 LEU A N 1
ATOM 1312 C CA . LEU A 1 167 ? 12.802 -0.009 5.309 1.00 90.25 167 LEU A CA 1
ATOM 1313 C C . LEU A 1 167 ? 11.656 0.984 5.560 1.00 90.25 167 LEU A C 1
ATOM 1315 O O . LEU A 1 167 ? 10.499 0.580 5.659 1.00 90.25 167 LEU A O 1
ATOM 1319 N N . TRP A 1 168 ? 11.951 2.280 5.655 1.00 90.12 168 TRP A N 1
ATOM 1320 C CA . TRP A 1 168 ? 10.953 3.292 6.019 1.00 90.12 168 TRP A CA 1
ATOM 1321 C C . TRP A 1 168 ? 9.800 3.421 5.018 1.00 90.12 168 TRP A C 1
ATOM 1323 O O . TRP A 1 168 ? 8.654 3.470 5.463 1.00 90.12 168 TRP A O 1
ATOM 1333 N N . PRO A 1 169 ? 10.028 3.374 3.692 1.00 88.25 169 PRO A N 1
ATOM 1334 C CA . PRO A 1 169 ? 8.930 3.311 2.729 1.00 88.25 169 PRO A CA 1
ATOM 1335 C C . PRO A 1 169 ? 8.054 2.060 2.878 1.00 88.25 169 PRO A C 1
ATOM 1337 O O . PRO A 1 169 ? 6.855 2.127 2.623 1.00 88.25 169 PRO A O 1
ATOM 1340 N N . ILE A 1 170 ? 8.616 0.930 3.332 1.00 90.25 170 ILE A N 1
ATOM 1341 C CA . ILE A 1 170 ? 7.836 -0.281 3.636 1.00 90.25 170 ILE A CA 1
ATOM 1342 C C . ILE A 1 170 ? 6.898 -0.003 4.805 1.00 90.25 170 ILE A C 1
ATOM 1344 O O . ILE A 1 170 ? 5.699 -0.228 4.685 1.00 90.25 170 ILE A O 1
ATOM 1348 N N . ILE A 1 171 ? 7.433 0.539 5.901 1.00 89.00 171 ILE A N 1
ATOM 1349 C CA . ILE A 1 171 ? 6.652 0.903 7.088 1.00 89.00 171 ILE A CA 1
ATOM 1350 C C . ILE A 1 171 ? 5.567 1.922 6.729 1.00 89.00 171 ILE A C 1
ATOM 1352 O O . ILE A 1 171 ? 4.417 1.731 7.103 1.00 89.00 171 ILE A O 1
ATOM 1356 N N . GLY A 1 172 ? 5.900 2.971 5.972 1.00 87.44 172 GLY A N 1
ATOM 1357 C CA . GLY A 1 172 ? 4.931 3.978 5.532 1.00 87.44 172 GLY A CA 1
ATOM 1358 C C . GLY A 1 172 ? 3.806 3.380 4.684 1.00 87.44 172 GLY A C 1
ATOM 1359 O O . GLY A 1 172 ? 2.638 3.692 4.900 1.00 87.44 172 GLY A O 1
ATOM 1360 N N . ALA A 1 173 ? 4.129 2.455 3.778 1.00 87.56 173 ALA A N 1
ATOM 1361 C CA . ALA A 1 173 ? 3.122 1.801 2.953 1.00 87.56 173 ALA A CA 1
ATOM 1362 C C . ALA A 1 173 ? 2.133 0.944 3.757 1.00 87.56 173 ALA A C 1
ATOM 1364 O O . ALA A 1 173 ? 0.982 0.827 3.351 1.00 87.56 173 ALA A O 1
ATOM 1365 N N . LEU A 1 174 ? 2.532 0.375 4.902 1.00 89.25 174 LEU A N 1
ATOM 1366 C CA . LEU A 1 174 ? 1.625 -0.417 5.745 1.00 89.25 174 LEU A CA 1
ATOM 1367 C C . LEU A 1 174 ? 0.422 0.393 6.255 1.00 89.25 174 LEU A C 1
ATOM 1369 O O . LEU A 1 174 ? -0.629 -0.196 6.503 1.00 89.25 174 LEU A O 1
ATOM 1373 N N . HIS A 1 175 ? 0.558 1.718 6.375 1.00 86.25 175 HIS A N 1
ATOM 1374 C CA . HIS A 1 175 ? -0.460 2.599 6.950 1.00 86.25 175 HIS A CA 1
ATOM 1375 C C . HIS A 1 175 ? -1.717 2.757 6.077 1.00 86.25 175 HIS A C 1
ATOM 1377 O O . HIS A 1 175 ? -2.814 2.893 6.607 1.00 86.25 175 HIS A O 1
ATOM 1383 N N . GLY A 1 176 ? -1.578 2.730 4.749 1.00 81.06 176 GLY A N 1
ATOM 1384 C CA . GLY A 1 176 ? -2.672 3.056 3.818 1.00 81.06 176 GLY A CA 1
ATOM 1385 C C . GLY A 1 176 ? -2.969 1.980 2.780 1.00 81.06 176 GLY A C 1
ATOM 1386 O O . GLY A 1 176 ? -3.722 2.214 1.837 1.00 81.06 176 GLY A O 1
ATOM 1387 N N . PHE A 1 177 ? -2.343 0.812 2.890 1.00 83.38 177 PHE A N 1
ATOM 1388 C CA . PHE A 1 177 ? -2.403 -0.179 1.829 1.00 83.38 177 PHE A CA 1
ATOM 1389 C C . PHE A 1 177 ? -3.658 -1.060 1.901 1.00 83.38 177 PHE A C 1
ATOM 1391 O O . PHE A 1 177 ? -3.882 -1.766 2.881 1.00 83.38 177 PHE A O 1
ATOM 1398 N N . SER A 1 178 ? -4.424 -1.089 0.805 1.00 75.00 178 SER A N 1
ATOM 1399 C CA . SER A 1 178 ? -5.751 -1.720 0.715 1.00 75.00 178 SER A CA 1
ATOM 1400 C C . SER A 1 178 ? -5.814 -3.062 -0.039 1.00 75.00 178 SER A C 1
ATOM 1402 O O . SER A 1 178 ? -6.901 -3.542 -0.344 1.00 75.00 178 SER A O 1
ATOM 1404 N N . GLY A 1 179 ? -4.684 -3.720 -0.328 1.00 70.62 179 GLY A N 1
ATOM 1405 C CA . GLY A 1 179 ? -4.683 -5.145 -0.720 1.00 70.62 179 GLY A CA 1
ATOM 1406 C C . GLY A 1 179 ? -4.350 -5.482 -2.177 1.00 70.62 179 GLY A C 1
ATOM 1407 O O . GLY A 1 179 ? -3.988 -6.623 -2.456 1.00 70.62 179 GLY A O 1
ATOM 1408 N N . ASN A 1 180 ? -4.387 -4.530 -3.109 1.00 84.38 180 ASN A N 1
ATOM 1409 C CA . ASN A 1 180 ? -4.317 -4.836 -4.548 1.00 84.38 180 ASN A CA 1
ATOM 1410 C C . ASN A 1 180 ? -2.912 -4.717 -5.158 1.00 84.38 180 ASN A C 1
ATOM 1412 O O . ASN A 1 180 ? -2.749 -4.108 -6.212 1.00 84.38 180 ASN A O 1
ATOM 1416 N N . MET A 1 181 ? -1.884 -5.294 -4.527 1.00 90.06 181 MET A N 1
ATOM 1417 C CA . MET A 1 181 ? -0.550 -5.372 -5.143 1.00 90.06 181 MET A CA 1
ATOM 1418 C C . MET A 1 181 ? -0.358 -6.709 -5.861 1.00 90.06 181 MET A C 1
ATOM 1420 O O . MET A 1 181 ? -0.347 -7.759 -5.206 1.00 90.06 181 MET A O 1
ATOM 1424 N N . PRO A 1 182 ? -0.144 -6.695 -7.186 1.00 89.88 182 PRO A N 1
ATOM 1425 C CA . PRO A 1 182 ? 0.101 -7.907 -7.951 1.00 89.88 182 PRO A CA 1
ATOM 1426 C C . PRO A 1 182 ? 1.305 -8.682 -7.410 1.00 89.88 182 PRO A C 1
ATOM 1428 O O . PRO A 1 182 ? 2.366 -8.112 -7.158 1.00 89.88 182 PRO A O 1
ATOM 1431 N N . ARG A 1 183 ? 1.133 -9.999 -7.237 1.00 87.75 183 ARG A N 1
ATOM 1432 C CA . ARG A 1 183 ? 2.182 -10.959 -6.833 1.00 87.75 183 ARG A CA 1
ATOM 1433 C C . ARG A 1 183 ? 2.841 -10.703 -5.463 1.00 87.75 183 ARG A C 1
ATOM 1435 O O . ARG A 1 183 ? 3.852 -11.328 -5.152 1.00 87.75 183 ARG A O 1
ATOM 1442 N N . ALA A 1 184 ? 2.270 -9.853 -4.608 1.00 90.12 184 ALA A N 1
ATOM 1443 C CA . ALA A 1 184 ? 2.798 -9.578 -3.270 1.00 90.12 184 ALA A CA 1
ATOM 1444 C C . ALA A 1 184 ? 2.017 -10.329 -2.176 1.00 90.12 184 ALA A C 1
ATOM 1446 O O . ALA A 1 184 ? 1.139 -9.769 -1.520 1.00 90.12 184 ALA A O 1
ATOM 1447 N N . GLY A 1 185 ? 2.355 -11.604 -1.947 1.00 89.88 185 GLY A N 1
ATOM 1448 C CA . GLY A 1 185 ? 1.669 -12.449 -0.954 1.00 89.88 185 GLY A CA 1
ATOM 1449 C C . GLY A 1 185 ? 1.639 -11.850 0.460 1.00 89.88 185 GLY A C 1
ATOM 1450 O O . GLY A 1 185 ? 0.600 -11.877 1.116 1.00 89.88 185 GLY A O 1
ATOM 1451 N N . PHE A 1 186 ? 2.741 -11.226 0.890 1.00 90.00 186 PHE A N 1
ATOM 1452 C CA . PHE A 1 186 ? 2.817 -10.520 2.173 1.00 90.00 186 PHE A CA 1
ATOM 1453 C C . PHE A 1 186 ? 1.800 -9.376 2.278 1.00 90.00 186 PHE A C 1
ATOM 1455 O O . PHE A 1 186 ? 1.121 -9.253 3.290 1.00 90.00 186 PHE A O 1
ATOM 1462 N N . MET A 1 187 ? 1.646 -8.573 1.224 1.00 89.44 187 MET A N 1
ATOM 1463 C CA . MET A 1 187 ? 0.728 -7.431 1.242 1.00 89.44 187 MET A CA 1
ATOM 1464 C C . MET A 1 187 ? -0.739 -7.880 1.265 1.00 89.44 187 MET A C 1
ATOM 1466 O O . MET A 1 187 ? -1.570 -7.248 1.913 1.00 89.44 187 MET A O 1
ATOM 1470 N N . ARG A 1 188 ? -1.057 -9.011 0.621 1.00 90.31 188 ARG A N 1
ATOM 1471 C CA . ARG A 1 188 ? -2.377 -9.647 0.737 1.00 90.31 188 ARG A CA 1
ATOM 1472 C C . ARG A 1 188 ? -2.644 -10.135 2.162 1.00 90.31 188 ARG A C 1
ATOM 1474 O O . ARG A 1 188 ? -3.739 -9.933 2.675 1.00 90.31 188 ARG A O 1
ATOM 1481 N N . PHE A 1 189 ? -1.652 -10.757 2.802 1.00 92.00 189 PHE A N 1
ATOM 1482 C CA . PHE A 1 189 ? -1.755 -11.164 4.204 1.00 92.00 189 PHE A CA 1
ATOM 1483 C C . PHE A 1 189 ? -1.944 -9.956 5.129 1.00 92.00 189 PHE A C 1
ATOM 1485 O O . PHE A 1 189 ? -2.835 -9.983 5.972 1.00 92.00 189 PHE A O 1
ATOM 1492 N N . TRP A 1 190 ? -1.170 -8.884 4.930 1.00 91.62 190 TRP A N 1
ATOM 1493 C CA . TRP A 1 190 ? -1.308 -7.637 5.682 1.00 91.62 190 TRP A CA 1
ATOM 1494 C C . TRP A 1 190 ? -2.722 -7.060 5.581 1.00 91.62 190 TRP A C 1
ATOM 1496 O O . TRP A 1 190 ? -3.314 -6.743 6.603 1.00 91.62 190 TRP A O 1
ATOM 1506 N N . ALA A 1 191 ? -3.299 -6.993 4.377 1.00 90.69 191 ALA A N 1
ATOM 1507 C CA . ALA A 1 191 ? -4.662 -6.496 4.190 1.00 90.69 191 ALA A CA 1
ATOM 1508 C C . ALA A 1 191 ? -5.700 -7.323 4.970 1.00 90.69 191 ALA A C 1
ATOM 1510 O O . ALA A 1 191 ? -6.552 -6.758 5.649 1.00 90.69 191 ALA A O 1
ATOM 1511 N N . ILE A 1 192 ? -5.591 -8.657 4.939 1.00 92.94 192 ILE A N 1
ATOM 1512 C CA . ILE A 1 192 ? -6.469 -9.547 5.718 1.00 92.94 192 ILE A CA 1
ATOM 1513 C C . ILE A 1 192 ? -6.262 -9.333 7.223 1.00 92.94 192 ILE A C 1
ATOM 1515 O O . ILE A 1 192 ? -7.229 -9.275 7.978 1.00 92.94 192 ILE A O 1
ATOM 1519 N N . TYR A 1 193 ? -5.010 -9.215 7.667 1.00 92.06 193 TYR A N 1
ATOM 1520 C CA . TYR A 1 193 ? -4.681 -8.992 9.071 1.00 92.06 193 TYR A CA 1
ATOM 1521 C C . TYR A 1 193 ? -5.259 -7.671 9.591 1.00 92.06 193 TYR A C 1
ATOM 1523 O O . TYR A 1 193 ? -5.895 -7.653 10.646 1.00 92.06 193 TYR A O 1
ATOM 1531 N N . THR A 1 194 ? -5.100 -6.592 8.824 1.00 91.19 194 THR A N 1
ATOM 1532 C CA . THR A 1 194 ? -5.685 -5.278 9.099 1.00 91.19 194 THR A CA 1
ATOM 1533 C C . THR A 1 194 ? -7.204 -5.359 9.196 1.00 91.19 194 THR A C 1
ATOM 1535 O O . THR A 1 194 ? -7.767 -4.897 10.185 1.00 91.19 194 THR A O 1
ATOM 1538 N N . GLU A 1 195 ? -7.862 -6.009 8.234 1.00 93.00 195 GLU A N 1
ATOM 1539 C CA . GLU A 1 195 ? -9.318 -6.187 8.227 1.00 93.00 195 GLU A CA 1
ATOM 1540 C C . GLU A 1 195 ? -9.803 -6.901 9.500 1.00 93.00 195 GLU A C 1
ATOM 1542 O O . GLU A 1 195 ? -10.688 -6.414 10.203 1.00 93.00 195 GLU A O 1
ATOM 1547 N N . VAL A 1 196 ? -9.168 -8.020 9.867 1.00 92.75 196 VAL A N 1
ATOM 1548 C CA . VAL A 1 196 ? -9.481 -8.749 11.108 1.00 92.75 196 VAL A CA 1
ATOM 1549 C C . VAL A 1 196 ? -9.299 -7.856 12.338 1.00 92.75 196 VAL A C 1
ATOM 1551 O O . VAL A 1 196 ? -10.158 -7.849 13.222 1.00 92.75 196 VAL A O 1
ATOM 1554 N N . CYS A 1 197 ? -8.210 -7.086 12.403 1.00 92.25 197 CYS A N 1
ATOM 1555 C CA . CYS A 1 197 ? -7.952 -6.195 13.531 1.00 92.25 197 CYS A CA 1
ATOM 1556 C C . CYS A 1 197 ? -8.993 -5.073 13.633 1.00 92.25 197 CYS A C 1
ATOM 1558 O O . CYS A 1 197 ? -9.454 -4.773 14.734 1.00 92.25 197 CYS A O 1
ATOM 1560 N N . VAL A 1 198 ? -9.424 -4.502 12.504 1.00 91.25 198 VAL A N 1
ATOM 1561 C CA . VAL A 1 198 ? -10.504 -3.505 12.458 1.00 91.25 198 VAL A CA 1
ATOM 1562 C C . VAL A 1 198 ? -11.792 -4.085 13.038 1.00 91.25 198 VAL A C 1
ATOM 1564 O O . VAL A 1 198 ? -12.395 -3.468 13.918 1.00 91.25 198 VAL A O 1
ATOM 1567 N N . TRP A 1 199 ? -12.180 -5.299 12.637 1.00 93.88 199 TRP A N 1
ATOM 1568 C CA . TRP A 1 199 ? -13.375 -5.954 13.178 1.00 93.88 199 TRP A CA 1
ATOM 1569 C C . TRP A 1 199 ? -13.275 -6.248 14.672 1.00 93.88 199 TRP A C 1
ATOM 1571 O O . TRP A 1 199 ? -14.249 -6.063 15.402 1.00 93.88 199 TRP A O 1
ATOM 1581 N N . VAL A 1 200 ? -12.108 -6.668 15.159 1.00 91.38 200 VAL A N 1
ATOM 1582 C CA . VAL A 1 200 ? -11.889 -6.907 16.591 1.00 91.38 200 VAL A CA 1
ATOM 1583 C C . VAL A 1 200 ? -11.941 -5.606 17.393 1.00 91.38 200 VAL A C 1
ATOM 1585 O O . VAL A 1 200 ? -12.544 -5.581 18.469 1.00 91.38 200 VAL A O 1
ATOM 1588 N N . VAL A 1 201 ? -11.345 -4.522 16.894 1.00 89.69 201 VAL A N 1
ATOM 1589 C CA . VAL A 1 201 ? -11.415 -3.197 17.530 1.00 89.69 201 VAL A CA 1
ATOM 1590 C C . VAL A 1 201 ? -12.858 -2.699 17.549 1.00 89.69 201 VAL A C 1
ATOM 1592 O O . VAL A 1 201 ? -13.340 -2.271 18.598 1.00 89.69 201 VAL A O 1
ATOM 1595 N N . PHE A 1 202 ? -13.584 -2.837 16.439 1.00 91.75 202 PHE A N 1
ATOM 1596 C CA . PHE A 1 202 ? -15.000 -2.487 16.355 1.00 91.75 202 PHE A CA 1
ATOM 1597 C C . PHE A 1 202 ? -15.850 -3.300 17.341 1.00 91.75 202 PHE A C 1
ATOM 1599 O O . PHE A 1 202 ? -16.626 -2.735 18.112 1.00 91.75 202 PHE A O 1
ATOM 1606 N N . PHE A 1 203 ? -15.657 -4.619 17.392 1.00 90.06 203 PHE A N 1
ATOM 1607 C CA 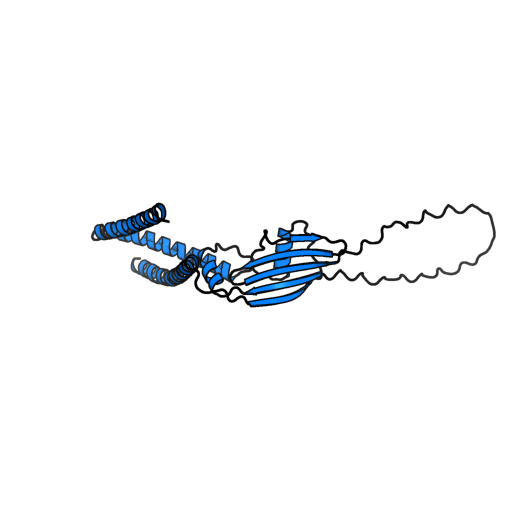. PHE A 1 203 ? -16.314 -5.485 18.369 1.00 90.06 203 PHE A CA 1
ATOM 1608 C C . PHE A 1 203 ? -15.989 -5.065 19.809 1.00 90.06 203 PHE A C 1
ATOM 1610 O O . PHE A 1 203 ? -16.875 -5.022 20.664 1.00 90.06 203 PHE A O 1
ATOM 1617 N N . SER A 1 204 ? -14.730 -4.726 20.091 1.00 87.56 204 SER A N 1
ATOM 1618 C CA . SER A 1 204 ? -14.284 -4.273 21.414 1.00 87.56 204 SER A CA 1
ATOM 1619 C C . SER A 1 204 ? -14.938 -2.948 21.808 1.00 87.56 204 SER A C 1
ATOM 1621 O O . SER A 1 204 ? -15.380 -2.803 22.944 1.00 87.56 204 SER A O 1
ATOM 1623 N N . MET A 1 205 ? -15.083 -2.018 20.861 1.00 91.38 205 MET A N 1
ATOM 1624 C CA . MET A 1 205 ? -15.813 -0.765 21.049 1.00 91.38 205 MET A CA 1
ATOM 1625 C C . MET A 1 205 ? -17.292 -1.023 21.370 1.00 91.38 205 MET A C 1
ATOM 1627 O O . MET A 1 205 ? -17.789 -0.559 22.395 1.00 91.38 205 MET A O 1
ATOM 1631 N N . VAL A 1 206 ? -17.994 -1.803 20.538 1.00 90.75 206 VAL A N 1
ATOM 1632 C CA . VAL A 1 206 ? -19.428 -2.096 20.719 1.00 90.75 206 VAL A CA 1
ATOM 1633 C C . VAL A 1 206 ? -19.686 -2.852 22.024 1.00 90.75 206 VAL A C 1
ATOM 1635 O O . VAL A 1 206 ? -20.587 -2.493 22.783 1.00 90.75 206 VAL A O 1
ATOM 1638 N N . SER A 1 207 ? -18.882 -3.875 22.323 1.00 87.06 207 SER A N 1
ATOM 1639 C CA . SER A 1 207 ? -19.005 -4.635 23.572 1.00 87.06 207 SER A CA 1
ATOM 1640 C C . SER A 1 207 ? -18.663 -3.788 24.799 1.00 87.06 207 SER A C 1
ATOM 1642 O O . SER A 1 207 ? -19.341 -3.917 25.817 1.00 87.06 207 SER A O 1
ATOM 1644 N N . GLY A 1 208 ? -17.694 -2.873 24.704 1.00 86.69 208 GLY A N 1
ATOM 1645 C CA . GLY A 1 208 ? -17.395 -1.897 25.752 1.00 86.69 208 GLY A CA 1
ATOM 1646 C C . GLY A 1 208 ? -18.587 -0.985 26.053 1.00 86.69 208 GLY A C 1
ATOM 1647 O O . GLY A 1 208 ? -18.990 -0.867 27.210 1.00 86.69 208 GLY A O 1
ATOM 1648 N N . VAL A 1 209 ? -19.215 -0.415 25.018 1.00 88.31 209 VAL A N 1
ATOM 1649 C CA . VAL A 1 209 ? -20.419 0.427 25.162 1.00 88.31 209 VAL A CA 1
ATOM 1650 C C . VAL A 1 209 ? -21.585 -0.371 25.747 1.00 88.31 209 VAL A C 1
ATOM 1652 O O . VAL A 1 209 ? -22.246 0.086 26.681 1.00 88.31 209 VAL A O 1
ATOM 1655 N N . TYR A 1 210 ? -21.818 -1.590 25.259 1.00 88.12 210 TYR A N 1
ATOM 1656 C CA . TYR A 1 210 ? -22.861 -2.467 25.789 1.00 88.12 210 TYR A CA 1
ATOM 1657 C C . TYR A 1 210 ? -22.655 -2.767 27.283 1.00 88.12 210 TYR A C 1
ATOM 1659 O O . TYR A 1 210 ? -23.562 -2.562 28.091 1.00 88.12 210 TYR A O 1
ATOM 1667 N N . LEU A 1 211 ? -21.451 -3.192 27.680 1.00 86.12 211 LEU A N 1
ATOM 1668 C CA . LEU A 1 211 ? -21.138 -3.503 29.078 1.00 86.12 211 LEU A CA 1
ATOM 1669 C C . LEU A 1 211 ? -21.242 -2.267 29.980 1.00 86.12 211 LEU A C 1
ATOM 1671 O O . LEU A 1 211 ? -21.713 -2.375 31.114 1.00 86.12 211 LEU A O 1
ATOM 1675 N N . TRP A 1 212 ? -20.850 -1.098 29.474 1.00 90.19 212 TRP A N 1
ATOM 1676 C CA . TRP A 1 212 ? -20.989 0.169 30.181 1.00 90.19 212 TRP A CA 1
ATOM 1677 C C . TRP A 1 212 ? -22.461 0.557 30.399 1.00 90.19 212 TRP A C 1
ATOM 1679 O O . TRP A 1 212 ? -22.857 0.850 31.526 1.00 90.19 212 TRP A O 1
ATOM 1689 N N . THR A 1 213 ? -23.307 0.49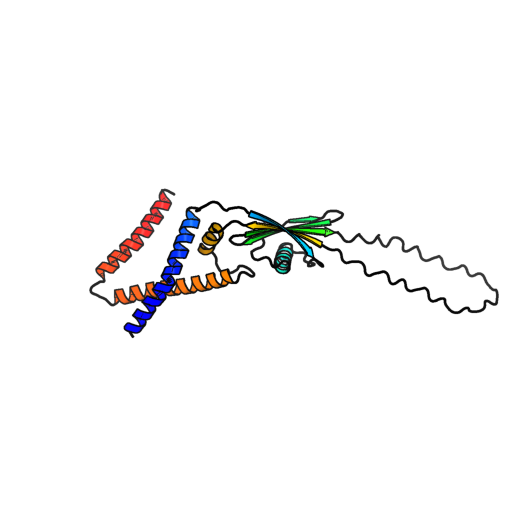0 29.364 1.00 90.06 213 THR A N 1
ATOM 1690 C CA . THR A 1 213 ? -24.741 0.832 29.488 1.00 90.06 213 THR A CA 1
ATOM 1691 C C . THR A 1 213 ? -25.494 -0.094 30.451 1.00 90.06 213 THR A C 1
ATOM 1693 O O . THR A 1 213 ? -26.398 0.362 31.165 1.00 90.06 213 THR A O 1
ATOM 1696 N N . ALA A 1 214 ? -25.082 -1.363 30.535 1.00 90.44 214 ALA A N 1
ATOM 1697 C CA . ALA A 1 214 ? -25.612 -2.339 31.484 1.00 90.44 214 ALA A CA 1
ATOM 1698 C C . ALA A 1 214 ? -25.203 -2.061 32.946 1.00 90.44 214 ALA A C 1
ATOM 1700 O O . ALA A 1 214 ? -25.922 -2.448 33.868 1.00 90.44 214 ALA A O 1
ATOM 1701 N N . LYS A 1 215 ? -24.080 -1.370 33.187 1.00 92.50 215 LYS A N 1
ATOM 1702 C CA . LYS A 1 215 ? -23.561 -1.080 34.532 1.00 92.50 215 LYS A CA 1
ATOM 1703 C C . LYS A 1 215 ? -23.990 0.313 35.004 1.00 92.50 215 LYS A C 1
ATOM 1705 O O . LYS A 1 215 ? -23.294 1.307 34.814 1.00 92.50 215 LYS A O 1
ATOM 1710 N N . THR A 1 216 ? -25.147 0.385 35.661 1.00 92.62 216 THR A N 1
ATOM 1711 C CA . THR A 1 216 ? -25.766 1.648 36.117 1.00 92.62 216 THR A CA 1
ATOM 1712 C C . THR A 1 216 ? -24.864 2.499 37.015 1.00 92.62 216 THR A C 1
ATOM 1714 O O . THR A 1 216 ? -24.881 3.722 36.888 1.00 92.62 216 THR A O 1
ATOM 1717 N N . SER A 1 217 ? -24.042 1.875 37.864 1.00 95.50 217 SER A N 1
ATOM 1718 C CA . SER A 1 217 ? -23.172 2.567 38.826 1.00 95.50 217 SER A CA 1
ATOM 1719 C C . SER A 1 217 ? -22.024 3.361 38.191 1.00 95.50 217 SER A C 1
ATOM 1721 O O . SER A 1 217 ? -21.451 4.219 38.850 1.00 95.50 217 SER A O 1
ATOM 1723 N N . GLU A 1 218 ? -21.670 3.097 36.929 1.00 92.75 218 GLU A N 1
ATOM 1724 C CA . GLU A 1 218 ? -20.521 3.727 36.249 1.00 92.75 218 GLU A CA 1
ATOM 1725 C C . GLU A 1 218 ? -20.927 4.574 35.033 1.00 92.75 218 GLU A C 1
ATOM 1727 O O . GLU A 1 218 ? -20.085 5.013 34.245 1.00 92.75 218 GLU A O 1
ATOM 1732 N N . ARG A 1 219 ? -22.227 4.861 34.882 1.00 92.94 219 ARG A N 1
ATOM 1733 C CA . ARG A 1 219 ? -22.745 5.649 33.753 1.00 92.94 219 ARG A CA 1
ATOM 1734 C C . ARG A 1 219 ? -22.140 7.046 33.684 1.00 92.94 219 ARG A C 1
ATOM 1736 O O . ARG A 1 219 ? -21.733 7.467 32.608 1.00 92.94 219 ARG A O 1
ATOM 1743 N N . LEU A 1 220 ? -22.019 7.738 34.817 1.00 93.69 220 LEU A N 1
ATOM 1744 C CA . LEU A 1 220 ? -21.459 9.091 34.837 1.00 93.69 220 LEU A CA 1
ATOM 1745 C C . LEU A 1 220 ? -19.993 9.109 34.387 1.00 93.69 220 LEU A C 1
ATOM 1747 O O . LEU A 1 220 ? -19.624 9.928 33.553 1.00 93.69 220 LEU A O 1
ATOM 1751 N N . VAL A 1 221 ? -19.177 8.176 34.887 1.00 93.12 221 VAL A N 1
ATOM 1752 C CA . VAL A 1 221 ? -17.755 8.085 34.518 1.00 93.12 221 VAL A CA 1
ATOM 1753 C C . VAL A 1 221 ? -17.606 7.840 33.019 1.00 93.12 221 VAL A C 1
ATOM 1755 O O . VAL A 1 221 ? -16.843 8.539 32.359 1.00 93.12 221 VAL A O 1
ATOM 1758 N N . GLY A 1 222 ? -18.373 6.905 32.450 1.00 88.31 222 GLY A N 1
ATOM 1759 C CA . GLY A 1 222 ? -18.309 6.667 31.007 1.00 88.31 222 GLY A CA 1
ATOM 1760 C C . GLY A 1 222 ? -18.841 7.831 30.166 1.00 88.31 222 GLY A C 1
ATOM 1761 O O . GLY A 1 222 ? -18.264 8.105 29.121 1.00 88.31 222 GLY A O 1
ATOM 1762 N N . LEU A 1 223 ? -19.856 8.577 30.628 1.00 93.50 223 LEU A N 1
ATOM 1763 C CA . LEU A 1 223 ? -20.300 9.807 29.954 1.00 93.50 223 LEU A CA 1
ATOM 1764 C C . LEU A 1 223 ? -19.193 10.866 29.936 1.00 93.50 223 LEU A C 1
ATOM 1766 O O . LEU A 1 223 ? -18.965 11.476 28.895 1.00 93.50 223 LEU A O 1
ATOM 1770 N N . ILE A 1 224 ? -18.487 11.055 31.056 1.00 94.81 224 ILE A N 1
ATOM 1771 C CA . ILE A 1 224 ? -17.355 11.988 31.142 1.00 94.81 224 ILE A CA 1
ATOM 1772 C C . ILE A 1 224 ? -16.247 11.567 30.172 1.00 94.81 224 ILE A C 1
ATOM 1774 O O . ILE A 1 224 ? -15.750 12.404 29.425 1.00 94.81 224 ILE A O 1
ATOM 1778 N N . LEU A 1 225 ? -15.888 10.279 30.132 1.00 92.25 225 LEU A N 1
ATOM 1779 C CA . LEU A 1 225 ? -14.855 9.770 29.223 1.00 92.25 225 LEU A CA 1
ATOM 1780 C C . LEU A 1 225 ? -15.253 9.908 27.746 1.00 92.25 225 LEU A C 1
ATOM 1782 O O . LEU A 1 225 ? -14.430 10.325 26.933 1.00 92.25 225 LEU A O 1
ATOM 1786 N N . LEU A 1 226 ? -16.507 9.605 27.396 1.00 88.69 226 LEU A N 1
ATOM 1787 C CA . LEU A 1 226 ? -17.026 9.778 26.036 1.00 88.69 226 LEU A CA 1
ATOM 1788 C C . LEU A 1 226 ? -17.040 11.252 25.622 1.00 88.69 226 LEU A C 1
ATOM 1790 O O . LEU A 1 226 ? -16.574 11.581 24.533 1.00 88.69 226 LEU A O 1
ATOM 1794 N N . ALA A 1 227 ? -17.533 12.138 26.491 1.00 93.56 227 ALA A N 1
ATOM 1795 C CA . ALA A 1 227 ? -17.564 13.573 26.236 1.00 93.56 227 ALA A CA 1
ATOM 1796 C C . ALA A 1 227 ? -16.150 14.153 26.099 1.00 93.56 227 ALA A C 1
ATOM 1798 O O . ALA A 1 227 ? -15.902 14.935 25.186 1.00 93.56 227 ALA A O 1
ATOM 1799 N N . ALA A 1 228 ? -15.211 13.734 26.952 1.00 94.38 228 ALA A N 1
ATOM 1800 C CA . ALA A 1 228 ? -13.815 14.153 26.874 1.00 94.38 228 ALA A CA 1
ATOM 1801 C C . ALA A 1 228 ? -13.144 13.672 25.579 1.00 94.38 228 ALA A C 1
ATOM 1803 O O . ALA A 1 228 ? -12.483 14.460 24.908 1.00 94.38 228 ALA A O 1
ATOM 1804 N N . GLY A 1 229 ? -13.344 12.406 25.193 1.00 89.50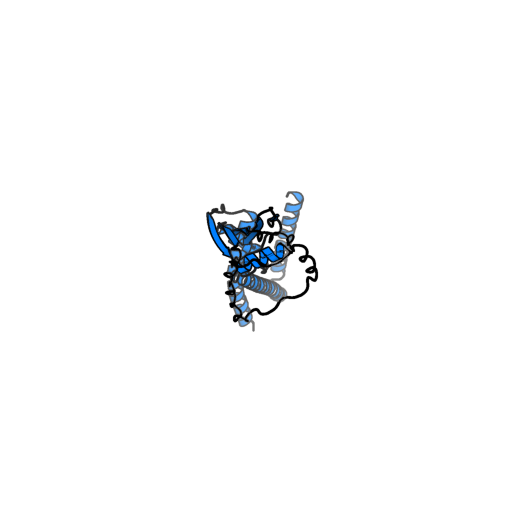 229 GLY A N 1
ATOM 1805 C CA . GLY A 1 229 ? -12.783 11.849 23.961 1.00 89.50 229 GLY A CA 1
ATOM 1806 C C . GLY A 1 229 ? -13.343 12.514 22.701 1.00 89.50 229 GLY A C 1
ATOM 1807 O O . GLY A 1 229 ? -12.581 12.985 21.857 1.00 89.50 229 GLY A O 1
ATOM 1808 N N . ALA A 1 230 ? -14.671 12.607 22.590 1.00 90.06 230 ALA A N 1
ATOM 1809 C CA . ALA A 1 230 ? -15.331 13.245 21.452 1.00 90.06 230 ALA A CA 1
ATOM 1810 C C . ALA A 1 230 ? -15.026 14.750 21.388 1.00 90.06 230 ALA A C 1
ATOM 1812 O O . ALA A 1 230 ? -14.661 15.266 20.332 1.00 90.06 230 ALA A O 1
ATOM 1813 N N . GLY A 1 231 ? -15.121 15.443 22.526 1.00 95.88 231 GLY A N 1
ATOM 1814 C CA . GLY A 1 231 ? -14.815 16.865 22.639 1.00 95.88 231 GLY A CA 1
ATOM 1815 C C . GLY A 1 231 ? -13.363 17.171 22.285 1.00 95.88 231 GLY A C 1
ATOM 1816 O O . GLY A 1 231 ? -13.114 18.073 21.493 1.00 95.88 231 GLY A O 1
ATOM 1817 N N . GLY A 1 232 ? -12.410 16.381 22.787 1.00 96.12 232 GLY A N 1
ATOM 1818 C CA . GLY A 1 232 ? -10.994 16.510 22.438 1.00 96.12 232 GLY A CA 1
ATOM 1819 C C . GLY A 1 232 ? -10.740 16.352 20.938 1.00 96.12 232 GLY A C 1
ATOM 1820 O O . GLY A 1 232 ? -10.018 17.158 20.355 1.00 96.12 232 GLY A O 1
ATOM 1821 N N . GLY A 1 233 ? -11.389 15.377 20.292 1.00 88.62 233 GLY A N 1
ATOM 1822 C CA . GLY A 1 233 ? -11.301 15.183 18.842 1.00 88.62 233 GLY A CA 1
ATOM 1823 C C . GLY A 1 233 ? -11.844 16.370 18.039 1.00 88.62 233 GLY A C 1
ATOM 1824 O O . GLY A 1 233 ? -11.178 16.849 17.124 1.00 88.62 233 GLY A O 1
ATOM 1825 N N . VAL A 1 234 ? -13.022 16.888 18.405 1.00 94.75 234 VAL A N 1
ATOM 1826 C CA . VAL A 1 234 ? -13.619 18.068 17.751 1.00 94.75 234 VAL A CA 1
ATOM 1827 C C . VAL A 1 234 ? -12.744 19.304 17.941 1.00 94.75 234 VAL A C 1
ATOM 1829 O O . VAL A 1 234 ? -12.476 20.015 16.976 1.00 94.75 234 VAL A O 1
ATOM 1832 N N . LEU A 1 235 ? -12.261 19.548 19.162 1.00 97.19 235 LEU A N 1
ATOM 1833 C CA . LEU A 1 235 ? -11.377 20.676 19.455 1.00 97.19 235 LEU A CA 1
ATOM 1834 C C . LEU A 1 235 ? -10.071 20.597 18.660 1.00 97.19 235 LEU A C 1
ATOM 1836 O O . LEU A 1 235 ? -9.615 21.615 18.146 1.00 97.19 235 LEU A O 1
ATOM 1840 N N . PHE A 1 236 ? -9.496 19.403 18.508 1.00 93.00 236 PHE A N 1
ATOM 1841 C CA . PHE A 1 236 ? -8.303 19.200 17.690 1.00 93.00 236 PHE A CA 1
ATOM 1842 C C . PHE A 1 236 ? -8.559 19.492 16.204 1.00 93.00 236 PHE A C 1
ATOM 1844 O O . PHE A 1 236 ? -7.773 20.198 15.576 1.00 93.00 236 PHE A O 1
ATOM 1851 N N . MET A 1 237 ? -9.684 19.028 15.653 1.00 92.25 237 MET A N 1
ATOM 1852 C CA . MET A 1 237 ? -10.065 19.327 14.266 1.00 92.25 237 MET A CA 1
ATOM 1853 C C . MET A 1 237 ? -10.318 20.823 14.041 1.00 92.25 237 MET A C 1
ATOM 1855 O O . MET A 1 237 ? -9.868 21.374 13.040 1.00 92.25 237 MET A O 1
ATOM 1859 N N . LEU A 1 238 ? -10.981 21.504 14.982 1.00 95.88 238 LEU A N 1
ATOM 1860 C CA . LEU A 1 238 ? -11.177 22.957 14.933 1.00 95.88 238 LEU A CA 1
ATOM 1861 C C . LEU A 1 238 ? -9.852 23.717 15.016 1.00 95.88 238 LEU A C 1
ATOM 1863 O O . LEU A 1 238 ? -9.669 24.703 14.311 1.00 95.88 238 LEU A O 1
ATOM 1867 N N . TYR A 1 239 ? -8.926 23.257 15.857 1.00 96.94 239 TYR A N 1
ATOM 1868 C CA . TYR A 1 239 ? -7.594 23.840 15.952 1.00 96.94 239 TYR A CA 1
ATOM 1869 C C . TYR A 1 239 ? -6.851 23.759 14.614 1.00 96.94 239 TYR A C 1
ATOM 1871 O O . TYR A 1 239 ? -6.361 24.784 14.146 1.00 96.94 239 TYR A O 1
ATOM 1879 N N . ILE A 1 240 ? -6.833 22.581 13.974 1.00 92.62 240 ILE A N 1
ATOM 1880 C CA . ILE A 1 240 ? -6.249 22.418 12.635 1.00 92.62 240 ILE A CA 1
ATOM 1881 C C . ILE A 1 240 ? -6.945 23.346 11.635 1.00 92.62 240 ILE A C 1
ATOM 1883 O O . ILE A 1 240 ? -6.269 24.010 10.872 1.00 92.62 240 ILE A O 1
ATOM 1887 N N . TRP A 1 241 ? -8.275 23.444 11.653 1.00 92.50 241 TRP A N 1
ATOM 1888 C CA . TRP A 1 241 ? -9.007 24.283 10.699 1.00 92.50 241 TRP A CA 1
ATOM 1889 C C . TRP A 1 241 ? -8.727 25.789 10.839 1.00 92.50 241 TRP A C 1
ATOM 1891 O O . TRP A 1 241 ? -8.724 26.507 9.844 1.00 92.50 241 TRP A O 1
ATOM 1901 N N . ILE A 1 242 ? -8.520 26.280 12.063 1.00 96.50 242 ILE A N 1
ATOM 1902 C CA . ILE A 1 242 ? -8.278 27.709 12.313 1.00 96.50 242 ILE A CA 1
ATOM 1903 C C . ILE A 1 242 ? -6.815 28.087 12.040 1.00 96.50 242 ILE A C 1
ATOM 1905 O O . ILE A 1 242 ? -6.551 29.213 11.620 1.00 96.50 242 ILE A O 1
ATOM 1909 N N . TRP A 1 243 ? -5.870 27.182 12.313 1.00 93.75 243 TRP A N 1
ATOM 1910 C CA . TRP A 1 243 ? -4.440 27.513 12.382 1.00 93.75 243 TRP A CA 1
ATOM 1911 C C . TRP A 1 243 ? -3.530 26.725 11.429 1.00 93.75 243 TRP A C 1
ATOM 1913 O O . TRP A 1 243 ? -2.358 27.087 11.321 1.00 93.75 243 TRP A O 1
ATOM 1923 N N . GLY A 1 244 ? -4.013 25.650 10.804 1.00 75.44 244 GLY A N 1
ATOM 1924 C CA . GLY A 1 244 ? -3.266 24.805 9.863 1.00 75.44 244 GLY A CA 1
ATOM 1925 C C . GLY A 1 244 ? -3.569 25.153 8.416 1.00 75.44 244 GLY A C 1
ATOM 1926 O O . GLY A 1 244 ? -2.591 25.269 7.647 1.00 75.44 244 GLY A O 1
#

Secondary structure (DSSP, 8-state):
-HHHHHHHHHHHHHHHHHHHHHHHHHHHHHHH--S----EEEEEEEEES-----S-HHHHHHHHHHHHT--SEEEEEEEEEEE-SSEEEEEEEEEETTEEEEEEEEEEPP-----STT-PPPPPPPP----------PPP-------PPPPPPPPEEEEEEEEE--HHHHHHHHTT--S--TT-HHHHHHHHHHHHHHHHHHHHHHHHHHHHHH-GGGHHHHHHHHHHHHHHHHHHHHHHHHH-

Foldseek 3Di:
DVVVVVVCLVVLVVLLVVVVVLLVVLVCCLVPVPDFFPKDKDKDKDKDLDQPPDPDQLVSQVVVCVVVVHWAHKDPVQWDWDDDPFWTWTWIKGDDQQKIKTKIKIWTDPPPPPPPVPPPPPPDPDDDDDDDDDDDDDPDDPDPPPPPDPDRRTIMMMMMMMIGRDDSSVSNCLNDQQQPIPPDPVSNVSNVSVVSSVVSVVVSVVVVVVVQVVDPVCVVVVVVVVCCVVVVVVVVVVCVVVPD